Protein AF-A0A8D2P1R4-F1 (afdb_monomer)

Solvent-accessible surface area (backbone atoms only — not comparable to full-atom values): 19904 Å² total; per-residue (Å²): 144,82,89,87,87,85,84,89,87,86,82,83,82,76,75,80,78,83,70,94,83,65,78,85,70,83,72,78,60,98,57,71,23,38,36,39,35,61,75,93,41,68,55,43,45,50,29,54,53,30,12,67,77,50,67,44,54,73,44,75,29,46,44,77,94,74,24,42,84,86,51,46,39,69,31,71,76,41,30,73,68,34,78,81,44,64,69,28,29,37,38,39,80,89,65,53,64,43,60,52,38,66,57,42,18,57,69,40,32,41,60,73,79,49,30,81,43,75,69,45,26,51,51,49,51,50,52,54,48,45,39,62,67,65,44,46,58,59,51,54,51,47,53,55,56,52,55,49,55,52,54,52,51,53,56,53,61,60,68,76,71,72,84,93,79,83,91,85,85,91,83,83,88,77,82,80,77,82,84,80,88,73,68,67,70,55,53,57,65,66,64,49,81,74,70,77,62,89,61,73,87,53,80,85,55,92,45,56,64,69,60,50,52,50,39,48,74,76,45,57,42,82,81,46,27,48,56,51,46,71,74,49,61,40,75,89,71,47,84,50,72,51,73,46,71,69,61,64,82,77,48,82,46,74,66,55,51,54,45,44,71,71,75,58,61,47,97,81,42,82,80,45,53,82,54,36,43,80,42,79,50,52,83,86,37,69,65,40,48,51,51,52,50,28,69,71,64,75,51,74,78,50,70,94,74,75,52,81,90,87,84,87,85,82,93,128

Organism: NCBI:txid1220523

Secondary structure (DSSP, 8-state):
--------------PPPPPTT--------S--EEEE--TT-HHHHHHHHHHHHHT--EEEE-STTT--TTTGGGSHHHHHH-TT--SSEEE-TT--EEESHHHHHHHHS-HHHH-SSHHHHHHHHHHHHHIIIIIHHHHHHHHHHHHHHHHHHHHHHHHTS-----------PPPP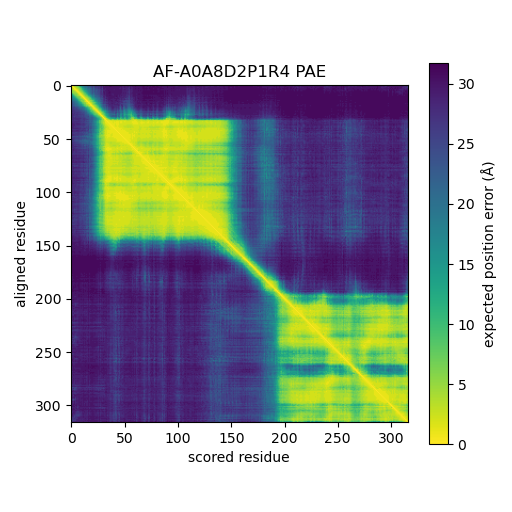PP---SSSHHHHHHTS-----TTTTSPPPS--HHHHHHHHHHS-IIIIIHHHHHHH--TTT--EEEEEES-GGG--SHHHHHHHHHHSS-TT-TTTGGGEEEEEE-TTSHHHHHHHHHHHHT-S--TTTTS---------

Foldseek 3Di:
DDDDDDDDDDDDPPDDDDDPDDPDFPPLDPWEKEWEDAPPPPLQVLQVVQCVVLVHHYDYQHDPPSDDPPPPLPDPVNCVQVVVSDDRWIATPVRDTDDDSVVSSCVSHGCVQCPVDPVRNVVSVVVVVCCVPPVVVVVVVVVVVVVVVVVVVVVVVVVVPDDDDDDDDDDDDDDDDDPPPPPDVVVVVVPPPPDPPPCPPPDDAQDDVVVLVCCLVPHDCPPTSLVVCLVRPDPVSDWDKDKDFPCCVVCPDPVVVVCCVVPVQDPVNPPCVVRMDIDTDDSPDPVVSQVCSCLSNVDDPVVVVVDRRDDDDDDD

pLDDT: mean 73.0, std 22.67, range [21.52, 97.5]

Radius of gyration: 30.06 Å; Cα contacts (8 Å, |Δi|>4): 256; chains: 1; bounding box: 92×69×67 Å

Sequence (316 aa):
MTLWRHFGDPLGFLSPKPSPDTPKTIRFSAQITTLYTYPENWRAFKALIAAQYSGARLRVASAPPQFSFGHTNRSPQFLKKFPLGKVPAFEGDDGFCVFESNAIAYYVSTEELRGSTPEAAAAVLQWVNFADSDVVPPASTWEKDSGKKDKDKDKEKEKDKEPPRKEKPRKEEKRPEPDEDLDECEQVLAAEPKAKDPFAHLPKSPFVLDEFKRKYSNEDTLTVALPHFWEHFDREGWSLWYCQYRYPEELSQTFMSCNLITGGLCPDWQVDYESYSWRRLDPDSAECRTLVTEYFLWEGDFSHVGKPFNQGKIFK

Mean predicted aligned error: 20.2 Å

Structure (mmCIF, N/CA/C/O backbone):
data_AF-A0A8D2P1R4-F1
#
_entry.id   AF-A0A8D2P1R4-F1
#
loop_
_atom_site.group_PDB
_atom_site.id
_atom_site.type_symbol
_atom_site.label_atom_id
_atom_site.label_alt_id
_atom_site.label_comp_id
_atom_site.label_asym_id
_atom_site.label_entity_id
_atom_site.label_seq_id
_atom_site.pdbx_PDB_ins_code
_atom_site.Cartn_x
_atom_site.Cartn_y
_atom_site.Cartn_z
_atom_site.occupancy
_atom_site.B_iso_or_equiv
_atom_site.auth_seq_id
_atom_site.auth_comp_id
_atom_site.auth_asym_id
_atom_site.auth_atom_id
_atom_site.pdbx_PDB_model_num
ATOM 1 N N . MET A 1 1 ? -39.447 45.076 20.060 1.00 37.09 1 MET A N 1
ATOM 2 C CA . MET A 1 1 ? -39.543 44.888 21.523 1.00 37.09 1 MET A CA 1
ATOM 3 C C . MET A 1 1 ? -41.007 45.012 21.938 1.00 37.09 1 MET A C 1
ATOM 5 O O . MET A 1 1 ? -41.426 46.085 22.331 1.00 37.09 1 MET A O 1
ATOM 9 N N . THR A 1 2 ? -41.808 43.953 21.785 1.00 24.83 2 THR A N 1
ATOM 10 C CA . THR A 1 2 ? -43.078 43.738 22.510 1.00 24.83 2 THR A CA 1
ATOM 11 C C . THR A 1 2 ? -43.408 42.247 22.437 1.00 24.83 2 THR A C 1
ATOM 13 O O . THR A 1 2 ? -43.220 41.611 21.404 1.00 24.83 2 THR A O 1
ATOM 16 N N . LEU A 1 3 ? -43.802 41.722 23.589 1.00 21.95 3 LEU A N 1
ATOM 17 C CA . LEU A 1 3 ? -44.070 40.339 23.964 1.00 21.95 3 LEU A CA 1
ATOM 18 C C . LEU A 1 3 ? -45.428 39.862 23.407 1.00 21.95 3 LEU A C 1
ATOM 20 O O . LEU A 1 3 ? -46.371 40.647 23.411 1.00 21.95 3 LEU A O 1
ATOM 24 N N . TRP A 1 4 ? -45.565 38.580 23.052 1.00 21.52 4 TRP A N 1
ATOM 25 C CA . TRP A 1 4 ? -46.862 37.881 23.007 1.00 21.52 4 TRP A CA 1
ATOM 26 C C . TRP A 1 4 ? -46.744 36.530 23.745 1.00 21.52 4 TRP A C 1
ATOM 28 O O . TRP A 1 4 ? -45.928 35.683 23.396 1.00 21.52 4 TRP A O 1
ATOM 38 N N . ARG A 1 5 ? -47.549 36.376 24.804 1.00 24.41 5 ARG A N 1
ATOM 39 C CA . ARG A 1 5 ? -47.995 35.133 25.485 1.00 24.41 5 ARG A CA 1
ATOM 40 C C . ARG A 1 5 ? -49.462 34.934 25.044 1.00 24.41 5 ARG A C 1
ATOM 42 O O . ARG A 1 5 ? -50.088 35.936 24.726 1.00 24.41 5 ARG A O 1
ATOM 49 N N . HIS A 1 6 ? -50.153 33.797 25.014 1.00 29.41 6 HIS A N 1
ATOM 50 C CA . HIS A 1 6 ? -50.071 32.412 25.505 1.00 29.41 6 HIS A CA 1
ATOM 51 C C . HIS A 1 6 ? -51.184 31.650 24.744 1.00 29.41 6 HIS A C 1
ATOM 53 O O . HIS A 1 6 ? -52.172 32.294 24.421 1.00 29.41 6 HIS A O 1
ATOM 59 N N . PHE A 1 7 ? -51.106 30.323 24.584 1.00 30.03 7 PHE A N 1
ATOM 60 C CA . PHE A 1 7 ? -52.224 29.377 24.812 1.00 30.03 7 PHE A CA 1
ATOM 61 C C . PHE A 1 7 ? -51.631 27.953 24.962 1.00 30.03 7 PHE A C 1
ATOM 63 O O . PHE A 1 7 ? -50.893 27.513 24.085 1.00 30.03 7 PHE A O 1
ATOM 70 N N . GLY A 1 8 ? -51.866 27.295 26.112 1.00 28.98 8 GLY A N 1
ATOM 71 C CA . GLY A 1 8 ? -51.578 25.862 26.367 1.00 28.98 8 GLY A CA 1
ATOM 72 C C . GLY A 1 8 ? -52.577 24.961 25.626 1.00 28.98 8 GLY A C 1
ATOM 73 O O . GLY A 1 8 ? -53.507 25.481 25.016 1.00 28.98 8 GLY A O 1
ATOM 74 N N . ASP A 1 9 ? -52.514 23.630 25.585 1.00 32.66 9 ASP A N 1
ATOM 75 C CA . ASP A 1 9 ? -51.834 22.532 26.310 1.00 32.66 9 ASP A CA 1
ATOM 76 C C . ASP A 1 9 ? -52.035 21.262 25.406 1.00 32.66 9 ASP A C 1
ATOM 78 O O . ASP A 1 9 ? -52.534 21.408 24.288 1.00 32.66 9 ASP A O 1
ATOM 82 N N . PRO A 1 10 ? -51.898 19.989 25.836 1.00 42.53 10 PRO A N 1
ATOM 83 C CA . PRO A 1 10 ? -50.782 19.275 26.458 1.00 42.53 10 PRO A CA 1
ATOM 84 C C . PRO A 1 10 ? -50.493 17.947 25.706 1.00 42.53 10 PRO A C 1
ATOM 86 O O . PRO A 1 10 ? -51.387 17.126 25.515 1.00 42.53 10 PRO A O 1
ATOM 89 N N . LEU A 1 11 ? -49.245 17.633 25.360 1.00 32.22 11 LEU A N 1
ATOM 90 C CA . LEU A 1 11 ? -48.869 16.241 25.067 1.00 32.22 11 LEU A CA 1
ATOM 91 C C . LEU A 1 11 ? -47.559 15.924 25.773 1.00 32.22 11 LEU A C 1
ATOM 93 O O . LEU A 1 11 ? -46.468 16.274 25.327 1.00 32.22 11 LEU A O 1
ATOM 97 N N . GLY A 1 12 ? -47.714 15.284 26.932 1.00 31.45 12 GLY A N 1
ATOM 98 C CA . GLY A 1 12 ? -46.627 14.707 27.697 1.00 31.45 12 GLY A CA 1
ATOM 99 C C . GLY A 1 12 ? -45.878 13.690 26.846 1.00 31.45 12 GLY A C 1
ATOM 100 O O . GLY A 1 12 ? -46.417 12.653 26.464 1.00 31.45 12 GLY A O 1
ATOM 101 N N . PHE A 1 13 ? -44.614 13.997 26.578 1.00 31.98 13 PHE A N 1
ATOM 102 C CA . PHE A 1 13 ? -43.646 13.049 26.058 1.00 31.98 13 PHE A CA 1
ATOM 103 C C . PHE A 1 13 ? -43.353 12.031 27.171 1.00 31.98 13 PHE A C 1
ATOM 105 O O . PHE A 1 13 ? -42.535 12.260 28.063 1.00 31.98 13 PHE A O 1
ATOM 112 N N . LEU A 1 14 ? -44.089 10.920 27.166 1.00 33.81 14 LEU A N 1
ATOM 113 C CA . LEU A 1 14 ? -43.751 9.735 27.946 1.00 33.81 14 LEU A CA 1
ATOM 114 C C . LEU A 1 14 ? -42.465 9.151 27.360 1.00 33.81 14 LEU A C 1
ATOM 116 O O . LEU A 1 14 ? -42.483 8.459 26.347 1.00 33.81 14 LEU A O 1
ATOM 120 N N . SER A 1 15 ? -41.343 9.456 28.004 1.00 38.94 15 SER A N 1
ATOM 121 C CA . SER A 1 15 ? -40.091 8.741 27.779 1.00 38.94 15 SER A CA 1
ATOM 122 C C . SER A 1 15 ? -40.310 7.264 28.150 1.00 38.94 15 SER A C 1
ATOM 124 O O . SER A 1 15 ? -40.780 6.995 29.264 1.00 38.94 15 SER A O 1
ATOM 126 N N . PRO A 1 16 ? -40.048 6.293 27.257 1.00 37.88 16 PRO A N 1
ATOM 127 C CA . PRO A 1 16 ? -40.266 4.889 27.572 1.00 37.88 16 PRO A CA 1
ATOM 128 C C . PRO A 1 16 ? -39.296 4.450 28.675 1.00 37.88 16 PRO A C 1
ATOM 130 O O . PRO A 1 16 ? -38.083 4.636 28.579 1.00 37.88 16 PRO A O 1
ATOM 133 N N . LYS A 1 17 ? -39.839 3.866 29.750 1.00 37.50 17 LYS A N 1
ATOM 134 C CA . LYS A 1 17 ? -39.038 3.193 30.780 1.00 37.50 17 LYS A CA 1
ATOM 135 C C . LYS A 1 17 ? -38.291 2.016 30.130 1.00 37.50 17 LYS A C 1
ATOM 137 O O . LYS A 1 17 ? -38.932 1.249 29.411 1.00 37.50 17 LYS A O 1
ATOM 142 N N . PRO A 1 18 ? -36.982 1.844 30.377 1.00 36.47 18 PRO A N 1
ATOM 143 C CA . PRO A 1 18 ? -36.228 0.748 29.784 1.00 36.47 18 PRO A CA 1
ATOM 144 C C . PRO A 1 18 ? -36.696 -0.607 30.337 1.00 36.47 18 PRO A C 1
ATOM 146 O O . PRO A 1 18 ? -36.855 -0.781 31.546 1.00 36.47 18 PRO A O 1
ATOM 149 N N . SER A 1 19 ? -36.926 -1.544 29.415 1.00 35.41 19 SER A N 1
ATOM 150 C CA . SER A 1 19 ? -37.173 -2.971 29.656 1.00 35.41 19 SER A CA 1
ATOM 151 C C . SER A 1 19 ? -35.934 -3.653 30.272 1.00 35.41 19 SER A C 1
ATOM 153 O O . SER A 1 19 ? -34.817 -3.241 29.943 1.00 35.41 19 SER A O 1
ATOM 155 N N . PRO A 1 20 ? -36.077 -4.694 31.122 1.00 42.09 20 PRO A N 1
ATOM 156 C CA . PRO A 1 20 ? -34.947 -5.332 31.806 1.00 42.09 20 PRO A CA 1
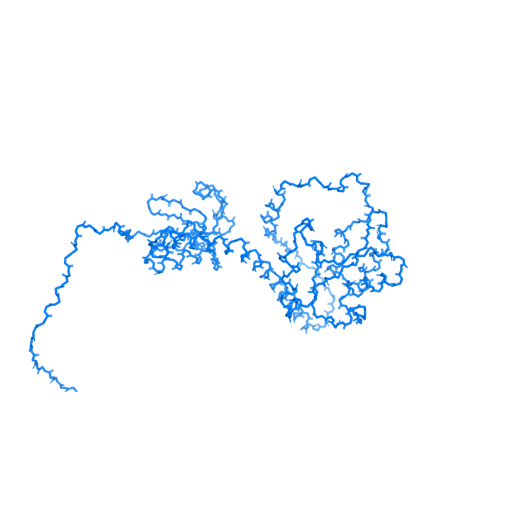ATOM 157 C C . PRO A 1 20 ? -33.975 -6.112 30.902 1.00 42.09 20 PRO A C 1
ATOM 159 O O . PRO A 1 20 ? -32.894 -6.452 31.369 1.00 42.09 20 PRO A O 1
ATOM 162 N N . ASP A 1 21 ? -34.303 -6.351 29.627 1.00 43.03 21 ASP A N 1
ATOM 163 C CA . ASP A 1 21 ? -33.547 -7.262 28.748 1.00 43.03 21 ASP A CA 1
ATOM 164 C C . ASP A 1 21 ? -32.884 -6.559 27.551 1.00 43.03 21 ASP A C 1
ATOM 166 O O . ASP A 1 21 ? -32.946 -7.018 26.411 1.00 43.03 21 ASP A O 1
ATOM 170 N N . THR A 1 22 ? -32.229 -5.420 27.793 1.00 39.16 22 THR A N 1
ATOM 171 C CA . THR A 1 22 ? -31.355 -4.811 26.772 1.00 39.16 22 THR A CA 1
ATOM 172 C C . THR A 1 22 ? -29.981 -5.496 26.815 1.00 39.16 22 THR A C 1
ATOM 174 O O . THR A 1 22 ? -29.396 -5.562 27.904 1.00 39.16 22 THR A O 1
ATOM 177 N N . PRO A 1 23 ? -29.423 -5.997 25.692 1.00 38.75 23 PRO A N 1
ATOM 178 C CA . PRO A 1 23 ? -28.063 -6.529 25.678 1.00 38.75 23 PRO A CA 1
ATOM 179 C C . PRO A 1 23 ? -27.093 -5.459 26.184 1.00 38.75 23 PRO A C 1
ATOM 181 O O . PRO A 1 23 ? -27.279 -4.270 25.927 1.00 38.75 23 PRO A O 1
ATOM 184 N N . LYS A 1 24 ? -26.098 -5.888 26.969 1.00 40.16 24 LYS A N 1
ATOM 185 C CA . LYS A 1 24 ? -25.138 -5.031 27.677 1.00 40.16 24 LYS A CA 1
ATOM 186 C C . LYS A 1 24 ? -24.449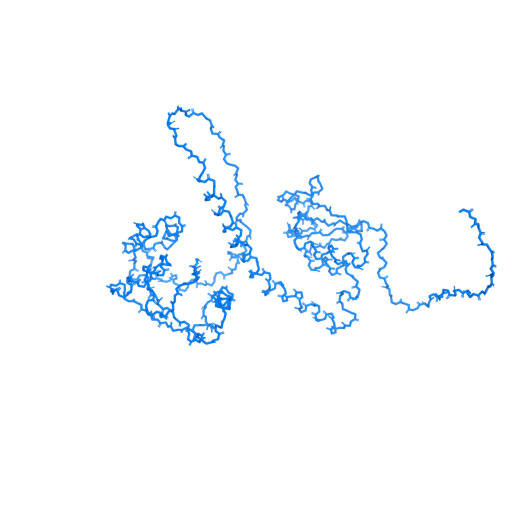 -4.072 26.701 1.00 40.16 24 LYS A C 1
ATOM 188 O O . LYS A 1 24 ? -23.391 -4.385 26.167 1.00 40.16 24 LYS A O 1
ATOM 193 N N . THR A 1 25 ? -25.021 -2.886 26.512 1.00 40.34 25 THR A N 1
ATOM 194 C CA . THR A 1 25 ? -24.332 -1.760 25.894 1.00 40.34 25 THR A CA 1
ATOM 195 C C . THR A 1 25 ? -23.068 -1.550 26.711 1.00 40.34 25 THR A C 1
ATOM 197 O O . THR A 1 25 ? -23.156 -1.339 27.926 1.00 40.34 25 THR A O 1
ATOM 200 N N . ILE A 1 26 ? -21.899 -1.660 26.078 1.00 45.44 26 ILE A N 1
ATOM 201 C CA . ILE A 1 26 ? -20.637 -1.263 26.697 1.00 45.44 26 ILE A CA 1
ATOM 202 C C . ILE A 1 26 ? -20.809 0.213 27.045 1.00 45.44 26 ILE A C 1
ATOM 204 O O . ILE A 1 26 ? -20.729 1.092 26.190 1.00 45.44 26 ILE A O 1
ATOM 208 N N . ARG A 1 27 ? -21.146 0.490 28.306 1.00 45.12 27 ARG A N 1
ATOM 209 C CA . ARG A 1 27 ? -21.092 1.838 28.842 1.00 45.12 27 ARG A CA 1
ATOM 210 C C . ARG A 1 27 ? -19.613 2.162 28.881 1.00 45.12 27 ARG A C 1
ATOM 212 O O . ARG A 1 27 ? -18.920 1.695 29.779 1.00 45.12 27 ARG A O 1
ATOM 219 N N . PHE A 1 28 ? -19.138 2.951 27.925 1.00 51.94 28 PHE A N 1
ATOM 220 C CA . PHE A 1 28 ? -17.924 3.720 28.134 1.00 51.94 28 PHE A CA 1
ATOM 221 C C . PHE A 1 28 ? -18.235 4.678 29.291 1.00 51.94 28 PHE A C 1
ATOM 223 O O . PHE A 1 28 ? -18.738 5.785 29.101 1.00 51.94 28 PHE A O 1
ATOM 230 N N . SER A 1 29 ? -18.039 4.207 30.529 1.00 45.44 29 SER A N 1
ATOM 231 C CA . SER A 1 29 ? -17.901 5.086 31.684 1.00 45.44 29 SER A CA 1
ATOM 232 C C . SER A 1 29 ? -16.829 6.118 31.360 1.00 45.44 29 SER A C 1
ATOM 234 O O . SER A 1 29 ? -15.997 5.884 30.491 1.00 45.44 29 SER A O 1
ATOM 236 N N . ALA A 1 30 ? -16.875 7.269 32.026 1.00 47.66 30 ALA A N 1
ATOM 237 C CA . ALA A 1 30 ? -16.010 8.432 31.825 1.00 47.66 30 ALA A CA 1
ATOM 238 C C . ALA A 1 30 ? -14.509 8.177 32.122 1.00 47.66 30 ALA A C 1
ATOM 240 O O . ALA A 1 30 ? -13.878 8.919 32.869 1.00 47.66 30 ALA A O 1
ATOM 241 N N . GLN A 1 31 ? -13.947 7.120 31.553 1.00 55.38 31 GLN A N 1
ATOM 242 C CA . GLN A 1 31 ? -12.605 6.619 31.733 1.00 55.38 31 GLN A CA 1
ATOM 243 C C . GLN A 1 31 ? -11.754 7.135 30.580 1.00 55.38 31 GLN A C 1
ATOM 245 O O . GLN A 1 31 ? -12.017 6.888 29.402 1.00 55.38 31 GLN A O 1
ATOM 250 N N . ILE A 1 32 ? -10.777 7.963 30.937 1.00 63.34 32 ILE A N 1
ATOM 251 C CA . ILE A 1 32 ? -9.829 8.563 30.006 1.00 63.34 32 ILE A CA 1
ATOM 252 C C . ILE A 1 32 ? -8.785 7.493 29.706 1.00 63.34 32 ILE A C 1
ATOM 254 O O . ILE A 1 32 ? -7.953 7.179 30.553 1.00 63.34 32 ILE A O 1
ATOM 258 N N . THR A 1 33 ? -8.827 6.946 28.500 1.00 85.69 33 THR A N 1
ATOM 259 C CA . THR A 1 33 ? -7.891 5.907 28.049 1.00 85.69 33 THR A CA 1
ATOM 260 C C . THR A 1 33 ? -6.768 6.542 27.236 1.00 85.69 33 THR A C 1
ATOM 262 O O . THR A 1 33 ? -6.972 7.595 26.633 1.00 85.69 33 THR A O 1
ATOM 265 N N . THR A 1 34 ? -5.560 5.976 27.251 1.00 94.19 34 THR A N 1
ATOM 266 C CA . THR A 1 34 ? -4.397 6.586 26.582 1.00 94.19 34 THR A CA 1
ATOM 267 C C . THR A 1 34 ? -4.041 5.836 25.311 1.00 94.19 34 THR A C 1
ATOM 269 O O . THR A 1 34 ? -3.867 4.622 25.332 1.00 94.19 34 THR A O 1
ATOM 272 N N . LEU A 1 35 ? -3.890 6.577 24.214 1.00 95.94 35 LEU A N 1
ATOM 273 C CA . LEU A 1 35 ? -3.374 6.079 22.947 1.00 95.94 35 LEU A CA 1
ATOM 274 C C . LEU A 1 35 ? -1.990 6.685 22.702 1.00 95.94 35 LEU A C 1
ATOM 276 O O . LEU A 1 35 ? -1.871 7.883 22.450 1.00 95.94 35 LEU A O 1
ATOM 280 N N . TYR A 1 36 ? -0.951 5.862 22.772 1.00 95.81 36 TYR A N 1
ATOM 281 C CA . TYR A 1 36 ? 0.424 6.245 22.464 1.00 95.81 36 TYR A CA 1
ATOM 282 C C . TYR A 1 36 ? 0.673 6.112 20.963 1.00 95.81 36 TYR A C 1
ATOM 284 O O . TYR A 1 36 ? 0.436 5.048 20.389 1.00 95.81 36 TYR A O 1
ATOM 292 N N . THR A 1 37 ? 1.140 7.179 20.316 1.00 95.06 37 THR A N 1
ATOM 293 C CA . THR A 1 37 ? 1.448 7.202 18.875 1.00 95.06 37 THR A CA 1
ATOM 294 C C . THR A 1 37 ? 2.342 8.386 18.524 1.00 95.06 37 THR A C 1
ATOM 296 O O . THR A 1 37 ? 2.444 9.312 19.306 1.00 95.06 37 THR A O 1
ATOM 299 N N . TYR A 1 38 ? 2.956 8.414 17.344 1.00 89.19 38 TYR A N 1
ATOM 300 C CA . TYR A 1 38 ? 3.496 9.653 16.771 1.00 89.19 38 TYR A CA 1
ATOM 301 C C . TYR A 1 38 ? 2.399 10.432 15.999 1.00 89.19 38 TYR A C 1
ATOM 303 O O . TYR A 1 38 ? 1.364 9.831 15.669 1.00 89.19 38 TYR A O 1
ATOM 311 N N . PRO A 1 39 ? 2.573 11.749 15.751 1.00 85.88 39 PRO A N 1
ATOM 312 C CA . PRO A 1 39 ? 1.631 12.566 14.972 1.00 85.88 39 PRO A CA 1
ATOM 313 C C . PRO A 1 39 ? 1.442 12.042 13.542 1.00 85.88 39 PRO A C 1
ATOM 315 O O . PRO A 1 39 ? 2.356 11.445 12.990 1.00 85.88 39 PRO A O 1
ATOM 318 N N . GLU A 1 40 ? 0.276 12.267 12.931 1.00 88.19 40 GLU A N 1
ATOM 319 C CA . GLU A 1 40 ? -0.022 11.833 11.550 1.00 88.19 40 GLU A CA 1
ATOM 320 C C . GLU A 1 40 ? 0.133 10.322 11.279 1.00 88.19 40 GLU A C 1
ATOM 322 O O . GLU A 1 40 ? 0.293 9.872 10.145 1.00 88.19 40 GLU A O 1
ATOM 327 N N . ASN A 1 41 ? 0.047 9.490 12.319 1.00 89.19 41 ASN A N 1
ATOM 328 C CA . ASN A 1 41 ? 0.059 8.043 12.150 1.00 89.19 41 ASN A CA 1
ATOM 329 C C . ASN A 1 41 ? -1.305 7.534 11.659 1.00 89.19 41 ASN A C 1
ATOM 331 O O . ASN A 1 41 ? -2.243 7.373 12.448 1.00 89.19 41 ASN A O 1
ATOM 335 N N . TRP A 1 42 ? -1.391 7.171 10.378 1.00 89.88 42 TRP A N 1
ATOM 336 C CA . TRP A 1 42 ? -2.606 6.605 9.779 1.00 89.88 42 TRP A CA 1
ATOM 337 C C . TRP A 1 42 ? -3.126 5.361 10.514 1.00 89.88 42 TRP A C 1
ATOM 339 O O . TRP A 1 42 ? -4.335 5.129 10.586 1.00 89.88 42 TRP A O 1
ATOM 349 N N . ARG A 1 43 ? -2.239 4.576 11.140 1.00 91.44 43 ARG A N 1
ATOM 350 C CA . ARG A 1 43 ? -2.645 3.410 11.934 1.00 91.44 43 ARG A CA 1
ATOM 351 C C . ARG A 1 43 ? -3.392 3.821 13.199 1.00 91.44 43 ARG A C 1
ATOM 353 O O . ARG A 1 43 ? -4.322 3.127 13.603 1.00 91.44 43 ARG A O 1
ATOM 360 N N . ALA A 1 44 ? -3.012 4.943 13.812 1.00 93.69 44 ALA A N 1
ATOM 361 C CA . ALA A 1 44 ? -3.700 5.504 14.971 1.00 93.69 44 ALA A CA 1
ATOM 362 C C . ALA A 1 44 ? -5.042 6.138 14.585 1.00 93.69 44 ALA A C 1
ATOM 364 O O . ALA A 1 44 ? -6.001 6.045 15.353 1.00 93.69 44 ALA A O 1
ATOM 365 N N . PHE A 1 45 ? -5.146 6.711 13.379 1.00 94.69 45 PHE A N 1
ATOM 366 C CA . PHE A 1 45 ? -6.399 7.279 12.878 1.00 94.69 45 PHE A CA 1
ATOM 367 C C . PHE A 1 45 ? -7.545 6.267 12.865 1.00 94.69 45 PHE A C 1
ATOM 369 O O . PHE A 1 45 ? -8.661 6.645 13.202 1.00 94.69 45 PHE A O 1
ATOM 376 N N . LYS A 1 46 ? -7.282 4.977 12.608 1.00 94.81 46 LYS A N 1
ATOM 377 C CA . LYS A 1 46 ? -8.302 3.914 12.700 1.00 94.81 46 LYS A CA 1
ATOM 378 C C . LYS A 1 46 ? -9.024 3.921 14.053 1.00 94.81 46 LYS A C 1
ATOM 380 O O . LYS A 1 46 ? -10.251 3.975 14.108 1.00 94.81 46 LYS A O 1
ATOM 385 N N . ALA A 1 47 ? -8.260 3.928 15.146 1.00 94.75 47 ALA A N 1
ATOM 386 C CA . ALA A 1 47 ? -8.807 3.957 16.500 1.00 94.75 47 ALA A CA 1
ATOM 387 C C . ALA A 1 47 ? -9.455 5.305 16.840 1.00 94.75 47 ALA A C 1
ATOM 389 O O . ALA A 1 47 ? -10.508 5.336 17.470 1.00 94.75 47 ALA A O 1
ATOM 390 N N . LEU A 1 48 ? -8.857 6.418 16.405 1.00 93.81 48 LEU A N 1
ATOM 391 C CA . LEU A 1 48 ? -9.401 7.754 16.660 1.00 93.81 48 LEU A CA 1
ATOM 392 C C . LEU A 1 48 ? -10.744 7.971 15.961 1.00 93.81 48 LEU A C 1
ATOM 394 O O . LEU A 1 48 ? -11.667 8.491 16.581 1.00 93.81 48 LEU A O 1
ATOM 398 N N . ILE A 1 49 ? -10.874 7.528 14.710 1.00 93.62 49 ILE A N 1
ATOM 399 C CA . ILE A 1 49 ? -12.122 7.588 13.945 1.00 93.62 49 ILE A CA 1
ATOM 400 C C . ILE A 1 49 ? -13.172 6.689 14.601 1.00 93.62 49 ILE A C 1
ATOM 402 O O . ILE A 1 49 ? -14.267 7.161 14.893 1.00 93.62 49 ILE A O 1
ATOM 406 N N . ALA A 1 50 ? -12.835 5.432 14.908 1.00 93.25 50 ALA A N 1
ATOM 407 C CA . ALA A 1 50 ? -13.746 4.518 15.601 1.00 93.25 50 ALA A CA 1
ATOM 408 C C . ALA A 1 50 ? -14.252 5.097 16.935 1.00 93.25 50 ALA A C 1
ATOM 410 O O . ALA A 1 50 ? -15.442 5.011 17.241 1.00 93.25 50 ALA A O 1
ATOM 411 N N . ALA A 1 51 ? -13.371 5.758 17.691 1.00 92.25 51 ALA A N 1
ATOM 412 C CA . ALA A 1 51 ? -13.717 6.410 18.947 1.00 92.25 51 ALA A CA 1
ATOM 413 C C . ALA A 1 51 ? -14.678 7.602 18.775 1.00 92.25 51 ALA A C 1
ATOM 415 O O . ALA A 1 51 ? -15.529 7.817 19.637 1.00 92.25 51 ALA A O 1
ATOM 416 N N . GLN A 1 52 ? -14.602 8.352 17.664 1.00 93.00 52 GLN A N 1
ATOM 417 C CA . GLN A 1 52 ? -15.575 9.419 17.377 1.00 93.00 52 GLN A CA 1
ATOM 418 C C . GLN A 1 52 ? -16.995 8.865 17.214 1.00 93.00 52 GLN A C 1
ATOM 420 O O . GLN A 1 52 ? -17.940 9.458 17.725 1.00 93.00 52 GLN A O 1
ATOM 425 N N . TYR A 1 53 ? -17.145 7.719 16.544 1.00 90.62 53 TYR A N 1
ATOM 426 C CA . TYR A 1 53 ? -18.449 7.079 16.348 1.00 90.62 53 TYR A CA 1
ATOM 427 C C . TYR A 1 53 ? -18.971 6.398 17.616 1.00 90.62 53 TYR A C 1
ATOM 429 O O . TYR A 1 53 ? -20.169 6.432 17.880 1.00 90.62 53 TYR A O 1
ATOM 437 N N . SER A 1 54 ? -18.092 5.790 18.417 1.00 90.00 54 SER A N 1
ATOM 438 C CA . SER A 1 54 ? -18.498 5.108 19.650 1.00 90.00 54 SER A CA 1
ATOM 439 C C . SER A 1 54 ? -18.687 6.028 20.852 1.00 90.00 54 SER A C 1
ATOM 441 O O . SER A 1 54 ? -19.273 5.618 21.855 1.00 90.00 54 SER A O 1
ATOM 443 N N . GLY A 1 55 ? -18.177 7.258 20.776 1.00 87.25 55 GLY A N 1
ATOM 444 C CA . GLY A 1 55 ? -18.108 8.182 21.904 1.00 87.25 55 GLY A CA 1
ATOM 445 C C . GLY A 1 55 ? -17.006 7.841 22.914 1.00 87.25 55 GLY A C 1
ATOM 446 O O . GLY A 1 55 ? -16.952 8.461 23.982 1.00 87.25 55 GLY A O 1
ATOM 447 N N . ALA A 1 56 ? -16.123 6.881 22.611 1.00 86.56 56 ALA A N 1
ATOM 448 C CA . ALA A 1 56 ? -14.981 6.559 23.456 1.00 86.56 56 ALA A CA 1
ATOM 449 C C . ALA A 1 56 ? -14.017 7.757 23.548 1.00 86.56 56 ALA A C 1
ATOM 451 O O . ALA A 1 56 ? -13.651 8.381 22.552 1.00 86.56 56 ALA A O 1
ATOM 452 N N . ARG A 1 57 ? -13.574 8.095 24.764 1.00 86.00 57 ARG A N 1
ATOM 453 C CA . ARG A 1 57 ? -12.635 9.204 24.991 1.00 86.00 57 ARG A CA 1
ATOM 454 C C . ARG A 1 57 ? -11.196 8.696 25.027 1.00 86.00 57 ARG A C 1
ATOM 456 O O . ARG A 1 57 ? -10.754 8.146 26.036 1.00 86.00 57 ARG A O 1
ATOM 463 N N . LEU A 1 58 ? -10.468 8.937 23.938 1.00 90.25 58 LEU A N 1
ATOM 464 C CA . LEU A 1 58 ? -9.039 8.646 23.815 1.00 90.25 58 LEU A CA 1
ATOM 465 C C . LEU A 1 58 ? -8.203 9.905 24.091 1.00 90.25 58 LEU A C 1
ATOM 467 O O . LEU A 1 58 ? -8.353 10.926 23.422 1.00 90.25 58 LEU A O 1
ATOM 471 N N . ARG A 1 59 ? -7.280 9.823 25.050 1.00 92.81 59 ARG A N 1
ATOM 472 C CA . ARG A 1 59 ? -6.195 10.789 25.248 1.00 92.81 59 ARG A CA 1
ATOM 473 C C . ARG A 1 59 ? -5.012 10.378 24.383 1.00 92.81 59 ARG A C 1
ATOM 475 O O . ARG A 1 59 ? -4.377 9.359 24.646 1.00 92.81 59 ARG A O 1
ATOM 482 N N . VAL A 1 60 ? -4.696 11.187 23.381 1.00 94.56 60 VAL A N 1
ATOM 483 C CA . VAL A 1 60 ? -3.575 10.927 22.473 1.00 94.56 60 VAL A CA 1
ATOM 484 C C . VAL A 1 60 ? -2.276 11.430 23.096 1.00 94.56 60 VAL A C 1
ATOM 486 O O . VAL A 1 60 ? -2.118 12.626 23.323 1.00 94.56 60 VAL A O 1
ATOM 489 N N . ALA A 1 61 ? -1.357 10.513 23.385 1.00 93.56 61 ALA A N 1
ATOM 490 C CA . ALA A 1 61 ? 0.000 10.810 23.820 1.00 93.56 61 ALA A CA 1
ATOM 491 C C . ALA A 1 61 ? 0.931 10.726 22.604 1.00 93.56 61 ALA A C 1
ATOM 493 O O . ALA A 1 61 ? 1.358 9.633 22.229 1.00 93.56 61 ALA A O 1
ATOM 494 N N . SER A 1 62 ? 1.212 11.877 21.982 1.00 91.62 62 SER A N 1
ATOM 495 C CA . SER A 1 62 ? 2.011 11.953 20.749 1.00 91.62 62 SER A CA 1
ATOM 496 C C . SER A 1 62 ? 3.142 12.969 20.735 1.00 91.62 62 SER A C 1
ATOM 498 O O . SER A 1 62 ? 3.767 13.177 19.697 1.00 91.62 62 SER A O 1
ATOM 500 N N . ALA A 1 63 ? 3.412 13.597 21.876 1.00 85.81 63 ALA A N 1
ATOM 501 C CA . ALA A 1 63 ? 4.501 14.547 22.025 1.00 85.81 63 ALA A CA 1
ATOM 502 C C . ALA A 1 63 ? 5.175 14.403 23.401 1.00 85.81 63 ALA A C 1
ATOM 504 O O . ALA A 1 63 ? 4.549 13.924 24.361 1.00 85.81 63 ALA A O 1
ATOM 505 N N . PRO A 1 64 ? 6.441 14.835 23.534 1.00 84.81 64 PRO A N 1
ATOM 506 C CA . PRO A 1 64 ? 7.118 14.889 24.823 1.00 84.81 64 PRO A CA 1
ATOM 507 C C . PRO A 1 64 ? 6.351 15.763 25.837 1.00 84.81 64 PRO A C 1
ATOM 509 O O . PRO A 1 64 ? 5.742 16.759 25.449 1.00 84.81 64 PRO A O 1
ATOM 512 N N . PRO A 1 65 ? 6.369 15.430 27.143 1.00 87.69 65 PRO A N 1
ATOM 513 C CA . PRO A 1 65 ? 7.082 14.311 27.769 1.00 87.69 65 PRO A CA 1
ATOM 514 C C . PRO A 1 65 ? 6.308 12.982 27.735 1.00 87.69 65 PRO A C 1
ATOM 516 O O . PRO A 1 65 ? 6.800 11.975 28.234 1.00 87.69 65 PRO A O 1
ATOM 519 N N . GLN A 1 66 ? 5.087 12.974 27.198 1.00 88.12 66 GLN A N 1
ATOM 520 C CA . GLN A 1 66 ? 4.174 11.830 27.280 1.00 88.12 66 GLN A CA 1
ATOM 521 C C . GLN A 1 66 ? 4.572 10.706 26.322 1.00 88.12 66 GLN A C 1
ATOM 523 O O . GLN A 1 66 ? 4.427 9.531 26.658 1.00 88.12 66 GLN A O 1
ATOM 528 N N . PHE A 1 67 ? 5.074 11.065 25.139 1.00 90.75 67 PHE A N 1
ATOM 529 C CA . PHE A 1 67 ? 5.573 10.117 24.154 1.00 90.75 67 PHE A CA 1
ATOM 530 C C . PHE A 1 67 ? 6.622 10.770 23.249 1.00 90.75 67 PHE A C 1
ATOM 532 O O . PHE A 1 67 ? 6.379 11.825 22.669 1.00 90.75 67 PHE A O 1
ATOM 539 N N . SER A 1 68 ? 7.779 10.128 23.119 1.00 88.44 68 SER A N 1
ATOM 540 C CA . SER A 1 68 ? 8.809 10.458 22.135 1.00 88.44 68 SER A CA 1
ATOM 541 C C . SER A 1 68 ? 9.103 9.211 21.308 1.00 88.44 68 SER A C 1
ATOM 543 O O . SER A 1 68 ? 9.503 8.181 21.862 1.00 88.44 68 SER A O 1
ATOM 545 N N . PHE A 1 69 ? 8.855 9.280 20.001 1.00 84.31 69 PHE A N 1
ATOM 546 C CA . PHE A 1 69 ? 9.082 8.159 19.091 1.00 84.31 69 PHE A CA 1
ATOM 547 C C . PHE A 1 69 ? 10.578 7.813 19.023 1.00 84.31 69 PHE A C 1
ATOM 549 O O . PHE A 1 69 ? 11.424 8.694 19.129 1.00 84.31 69 PHE A O 1
ATOM 556 N N . GLY A 1 70 ? 10.905 6.524 18.949 1.00 83.00 70 GLY A N 1
ATOM 557 C CA . GLY A 1 70 ? 12.278 6.010 19.028 1.00 83.00 70 GLY A CA 1
ATOM 558 C C . GLY A 1 70 ? 12.835 5.898 20.454 1.00 83.00 70 GLY A C 1
ATOM 559 O O . GLY A 1 70 ? 13.731 5.095 20.697 1.00 83.00 70 GLY A O 1
ATOM 560 N N . HIS A 1 71 ? 12.272 6.621 21.429 1.00 87.31 71 HIS A N 1
ATOM 561 C CA . HIS A 1 71 ? 12.733 6.597 22.823 1.00 87.31 71 HIS A CA 1
ATOM 562 C C . HIS A 1 71 ? 11.733 5.921 23.764 1.00 87.31 71 HIS A C 1
ATOM 564 O O . HIS A 1 71 ? 12.042 4.911 24.396 1.00 87.31 71 HIS A O 1
ATOM 570 N N . THR A 1 72 ? 10.514 6.458 23.867 1.00 85.75 72 THR A N 1
ATOM 571 C CA . THR A 1 72 ? 9.493 5.954 24.794 1.00 85.75 72 THR A CA 1
ATOM 572 C C . THR A 1 72 ? 9.104 4.523 24.444 1.00 85.75 72 THR A C 1
ATOM 574 O O . THR A 1 72 ? 9.067 3.675 25.333 1.00 85.75 72 THR A O 1
ATOM 577 N N . ASN A 1 73 ? 8.889 4.229 23.160 1.00 88.31 73 ASN A N 1
ATOM 578 C CA . ASN A 1 73 ? 8.467 2.909 22.687 1.00 88.31 73 ASN A CA 1
ATOM 579 C C . ASN A 1 73 ? 9.559 1.826 22.774 1.00 88.31 73 ASN A C 1
ATOM 581 O O . ASN A 1 73 ? 9.234 0.643 22.744 1.00 88.31 73 ASN A O 1
ATOM 585 N N . ARG A 1 74 ? 10.828 2.218 22.942 1.00 90.69 74 ARG A N 1
ATOM 586 C CA . ARG A 1 74 ? 11.959 1.304 23.178 1.00 90.69 74 ARG A CA 1
ATOM 587 C C . ARG A 1 74 ? 12.307 1.143 24.665 1.00 90.69 74 ARG A C 1
ATOM 589 O O . ARG A 1 74 ? 13.151 0.324 25.019 1.00 90.69 74 ARG A O 1
ATOM 596 N N . SER A 1 75 ? 11.671 1.908 25.556 1.00 92.50 75 SER A N 1
ATOM 597 C CA . SER A 1 75 ? 11.949 1.837 26.994 1.00 92.50 75 SER A CA 1
ATOM 598 C C . SER A 1 75 ? 11.487 0.501 27.606 1.00 92.50 75 SER A C 1
ATOM 600 O O . SER A 1 75 ? 10.429 -0.014 27.228 1.00 92.50 75 SER A O 1
ATOM 602 N N . PRO A 1 76 ? 12.201 -0.053 28.608 1.00 94.62 76 PRO A N 1
ATOM 603 C CA . PRO A 1 76 ? 11.798 -1.302 29.260 1.00 94.62 76 PRO A CA 1
ATOM 604 C C . PRO A 1 76 ? 10.395 -1.245 29.879 1.00 94.62 76 PRO A C 1
ATOM 606 O O . PRO A 1 76 ? 9.672 -2.241 29.883 1.00 94.62 76 PRO A O 1
ATOM 609 N N . GLN A 1 77 ? 9.985 -0.078 30.393 1.00 93.62 77 GLN A N 1
ATOM 610 C CA . GLN A 1 77 ? 8.652 0.113 30.965 1.00 93.62 77 GLN A CA 1
ATOM 611 C C . GLN A 1 77 ? 7.557 -0.005 29.901 1.00 93.62 77 GLN A C 1
ATOM 613 O O . GLN A 1 77 ? 6.510 -0.592 30.171 1.00 93.62 77 GLN A O 1
ATOM 618 N N . PHE A 1 78 ? 7.800 0.536 28.705 1.00 92.62 78 PHE A N 1
ATOM 619 C CA . PHE A 1 78 ? 6.858 0.462 27.595 1.00 92.62 78 PHE A CA 1
ATOM 620 C C . PHE A 1 78 ? 6.812 -0.946 27.006 1.00 92.62 78 PHE A C 1
ATOM 622 O O . PHE A 1 78 ? 5.728 -1.500 26.863 1.00 92.62 78 PHE A O 1
ATOM 629 N N . LEU A 1 79 ? 7.970 -1.569 26.769 1.00 92.94 79 LEU A N 1
ATOM 630 C CA . LEU A 1 79 ? 8.063 -2.929 26.225 1.00 92.94 79 LEU A CA 1
ATOM 631 C C . LEU A 1 79 ? 7.426 -3.985 27.136 1.00 92.94 79 LEU A C 1
ATOM 633 O O . LEU A 1 79 ? 6.871 -4.966 26.652 1.00 92.94 79 LEU A O 1
ATOM 637 N N . LYS A 1 80 ? 7.425 -3.765 28.458 1.00 95.81 80 LYS A N 1
ATOM 638 C CA . LYS A 1 80 ? 6.705 -4.630 29.403 1.00 95.81 80 LYS A CA 1
ATOM 639 C C . LYS A 1 80 ? 5.190 -4.646 29.156 1.00 95.81 80 LYS A C 1
ATOM 641 O O . LYS A 1 80 ? 4.556 -5.667 29.406 1.00 95.81 80 LYS A O 1
ATOM 646 N N . LYS A 1 81 ? 4.615 -3.527 28.704 1.00 93.81 81 LYS A N 1
ATOM 647 C CA . LYS A 1 81 ? 3.185 -3.404 28.367 1.00 93.81 81 LYS A CA 1
ATOM 648 C C . LYS A 1 81 ? 2.910 -3.745 26.900 1.00 93.81 81 LYS A C 1
ATOM 650 O O . LYS A 1 81 ? 1.883 -4.335 26.586 1.00 93.81 81 LYS A O 1
ATOM 655 N N . PHE A 1 82 ? 3.841 -3.389 26.017 1.00 95.38 82 PHE A N 1
ATOM 656 C CA . PHE A 1 82 ? 3.724 -3.482 24.565 1.00 95.38 82 PHE A CA 1
ATOM 657 C C . PHE A 1 82 ? 4.972 -4.163 23.984 1.00 95.38 82 PHE A C 1
ATOM 659 O O . PHE A 1 82 ? 5.902 -3.479 23.549 1.00 95.38 82 PHE A O 1
ATOM 666 N N . PRO A 1 83 ? 5.009 -5.509 23.955 1.00 91.25 83 PRO A N 1
ATOM 667 C CA . PRO A 1 83 ? 6.219 -6.275 23.642 1.00 91.25 83 PRO A CA 1
ATOM 668 C C . PRO A 1 83 ? 6.823 -5.991 22.265 1.00 91.25 83 PRO A C 1
ATOM 670 O O . PRO A 1 83 ? 8.021 -6.164 22.076 1.00 91.25 83 PRO A O 1
ATOM 673 N N . LEU A 1 84 ? 6.006 -5.545 21.307 1.00 89.00 84 LEU A N 1
ATOM 674 C CA . LEU A 1 84 ? 6.456 -5.254 19.947 1.00 89.00 84 LEU A CA 1
ATOM 675 C C . LEU A 1 84 ? 7.150 -3.894 19.805 1.00 89.00 84 LEU A C 1
ATOM 677 O O . LEU A 1 84 ? 7.692 -3.621 18.741 1.00 89.00 84 LEU A O 1
ATOM 681 N N . GLY A 1 85 ? 7.077 -3.005 20.804 1.00 90.50 85 GLY A N 1
ATOM 682 C CA . GLY A 1 85 ? 7.646 -1.650 20.710 1.00 90.50 85 GLY A CA 1
ATOM 683 C C . GLY A 1 85 ? 7.046 -0.779 19.595 1.00 90.50 85 GLY A C 1
ATOM 684 O O . GLY A 1 85 ? 7.575 0.289 19.286 1.00 90.50 85 GLY A O 1
ATOM 685 N N . LYS A 1 86 ? 5.938 -1.221 18.989 1.00 91.19 86 LYS A N 1
ATOM 686 C CA . LYS A 1 86 ? 5.223 -0.533 17.910 1.00 91.19 86 LYS A CA 1
ATOM 687 C C . LYS A 1 86 ? 4.111 0.350 18.464 1.00 91.19 86 LYS A C 1
ATOM 689 O O . LYS A 1 86 ? 3.596 0.124 19.558 1.00 91.19 86 LYS A O 1
ATOM 694 N N . VAL A 1 87 ? 3.717 1.334 17.661 1.00 92.50 87 VAL A N 1
ATOM 695 C CA . VAL A 1 87 ? 2.565 2.202 17.918 1.00 92.50 87 VAL A CA 1
ATOM 696 C C . VAL A 1 87 ? 1.632 2.246 16.697 1.00 92.50 87 VAL A C 1
ATOM 698 O O . VAL A 1 87 ? 2.112 2.136 15.566 1.00 92.50 87 VAL A O 1
ATOM 701 N N . PRO A 1 88 ? 0.307 2.406 16.872 1.00 96.44 88 PRO A N 1
ATOM 702 C CA . PRO A 1 88 ? -0.391 2.783 18.102 1.00 96.44 88 PRO A CA 1
ATOM 703 C C . PRO A 1 88 ? -0.405 1.695 19.182 1.00 96.44 88 PRO A C 1
ATOM 705 O O . PRO A 1 88 ? -0.478 0.507 18.877 1.00 96.44 88 PRO A O 1
ATOM 708 N N . ALA A 1 89 ? -0.360 2.129 20.441 1.00 95.62 89 ALA A N 1
ATOM 709 C CA . ALA A 1 89 ? -0.489 1.279 21.621 1.00 95.62 89 ALA A CA 1
ATOM 710 C C . ALA A 1 89 ? -1.511 1.889 22.588 1.00 95.62 89 ALA A C 1
ATOM 712 O O . ALA A 1 89 ? -1.511 3.101 22.810 1.00 95.62 89 ALA A O 1
ATOM 713 N N . PHE A 1 90 ? -2.395 1.065 23.139 1.00 95.75 90 PHE A N 1
ATOM 714 C CA . PHE A 1 90 ? -3.512 1.490 23.975 1.00 95.75 90 PHE A CA 1
ATOM 715 C C . PHE A 1 90 ? -3.339 1.008 25.412 1.00 95.75 90 PHE A C 1
ATOM 717 O O . PHE A 1 90 ? -3.072 -0.169 25.644 1.00 95.75 90 PHE A O 1
ATOM 724 N N . GLU A 1 91 ? -3.556 1.909 26.366 1.00 94.56 91 GLU A N 1
ATOM 725 C CA . GLU A 1 91 ? -3.635 1.602 27.792 1.00 94.56 91 GLU A CA 1
ATOM 726 C C . GLU A 1 91 ? -4.948 2.151 28.368 1.00 94.56 91 GLU A C 1
ATOM 728 O O . GLU A 1 91 ? -5.187 3.366 28.379 1.00 94.56 91 GLU A O 1
ATOM 733 N N . GLY A 1 92 ? -5.797 1.237 28.836 1.00 90.44 92 GLY A N 1
ATOM 734 C CA . GLY A 1 92 ? -6.972 1.533 29.643 1.00 90.44 92 GLY A CA 1
ATOM 735 C C . GLY A 1 92 ? -6.579 1.997 31.045 1.00 90.44 92 GLY A C 1
ATOM 736 O O . GLY A 1 92 ? -5.493 1.699 31.540 1.00 90.44 92 GLY A O 1
ATOM 737 N N . ASP A 1 93 ? -7.456 2.744 31.705 1.00 86.38 93 ASP A N 1
ATOM 738 C CA . ASP A 1 93 ? -7.245 3.175 33.092 1.00 86.38 93 ASP A CA 1
ATOM 739 C C . ASP A 1 93 ? -7.362 2.019 34.102 1.00 86.38 93 ASP A C 1
ATOM 741 O O . ASP A 1 93 ? -6.811 2.093 35.199 1.00 86.38 93 ASP A O 1
ATOM 745 N N . ASP A 1 94 ? -8.017 0.931 33.702 1.00 85.56 94 ASP A N 1
ATOM 746 C CA . ASP A 1 94 ? -8.033 -0.374 34.364 1.00 85.56 94 ASP A CA 1
ATOM 747 C C . ASP A 1 94 ? -6.724 -1.173 34.191 1.00 85.56 94 ASP A C 1
ATOM 749 O O . ASP A 1 94 ? -6.582 -2.267 34.740 1.00 85.56 94 ASP A O 1
ATOM 753 N N . GLY A 1 95 ? -5.754 -0.630 33.448 1.00 88.06 95 GLY A N 1
ATOM 754 C CA . GLY A 1 95 ? -4.485 -1.278 33.130 1.00 88.06 95 GLY A CA 1
ATOM 755 C C . GLY A 1 95 ? -4.566 -2.264 31.963 1.00 88.06 95 GLY A C 1
ATOM 756 O O . GLY A 1 95 ? -3.561 -2.907 31.646 1.00 88.06 95 GLY A O 1
ATOM 757 N N . PHE A 1 96 ? -5.720 -2.390 31.299 1.00 92.44 96 PHE A N 1
ATOM 758 C CA . PHE A 1 96 ? -5.845 -3.214 30.104 1.00 92.44 96 PHE A CA 1
ATOM 759 C C . PHE A 1 96 ? -4.997 -2.635 28.968 1.00 92.44 96 PHE A C 1
ATOM 761 O O . PHE A 1 96 ? -5.172 -1.487 28.558 1.00 92.44 96 PHE A O 1
ATOM 768 N N . CYS A 1 97 ? -4.063 -3.432 28.454 1.00 94.44 97 CYS A N 1
ATOM 769 C CA . CYS A 1 97 ? -3.142 -3.017 27.402 1.00 94.44 97 CYS A CA 1
ATOM 770 C C . CYS A 1 97 ? -3.458 -3.754 26.100 1.00 94.44 97 CYS A C 1
ATOM 772 O O . CYS A 1 97 ? -3.578 -4.979 26.091 1.00 94.44 97 CYS A O 1
ATOM 774 N N . VAL A 1 98 ? -3.536 -3.010 24.996 1.00 94.81 98 VAL A N 1
ATOM 775 C CA . VAL A 1 98 ? -3.710 -3.565 23.647 1.00 94.81 98 VAL A CA 1
ATOM 776 C C . VAL A 1 98 ? -2.680 -2.945 22.718 1.00 94.81 98 VAL A C 1
ATOM 778 O O . VAL A 1 98 ? -2.554 -1.725 22.630 1.00 94.81 98 VAL A O 1
ATOM 781 N N . PHE A 1 99 ? -1.950 -3.795 22.009 1.00 92.75 99 PHE A N 1
ATOM 782 C CA . PHE A 1 99 ? -1.133 -3.423 20.857 1.00 92.75 99 PHE A CA 1
ATOM 783 C C . PHE A 1 99 ? -1.754 -4.033 19.592 1.00 92.75 99 PHE A C 1
ATOM 785 O O . PHE A 1 99 ? -2.633 -4.883 19.695 1.00 92.75 99 PHE A O 1
ATOM 792 N N . GLU A 1 100 ? -1.299 -3.588 18.420 1.00 93.38 100 GLU A N 1
ATOM 793 C CA . GLU A 1 100 ? -1.932 -3.760 17.100 1.00 93.38 100 GLU A CA 1
ATOM 794 C C . GLU A 1 100 ? -3.104 -2.818 16.808 1.00 93.38 100 GLU A C 1
ATOM 796 O O . GLU A 1 100 ? -4.125 -2.772 17.492 1.00 93.38 100 GLU A O 1
ATOM 801 N N . SER A 1 101 ? -2.969 -2.069 15.713 1.00 94.88 101 SER A N 1
ATOM 802 C CA . SER A 1 101 ? -3.890 -0.984 15.358 1.00 94.88 101 SER A CA 1
ATOM 803 C C . SER A 1 101 ? -5.334 -1.438 15.113 1.00 94.88 101 SER A C 1
ATOM 805 O O . SER A 1 101 ? -6.262 -0.746 15.530 1.00 94.88 101 SER A O 1
ATOM 807 N N . ASN A 1 102 ? -5.537 -2.608 14.495 1.00 95.62 102 ASN A N 1
ATOM 808 C CA . ASN A 1 102 ? -6.873 -3.174 14.271 1.00 95.62 102 ASN A CA 1
ATOM 809 C C . ASN A 1 102 ? -7.524 -3.626 15.575 1.00 95.62 102 ASN A C 1
ATOM 811 O O . ASN A 1 102 ? -8.712 -3.388 15.774 1.00 95.62 102 ASN A O 1
ATOM 815 N N . ALA A 1 103 ? -6.750 -4.235 16.477 1.00 94.81 103 ALA A N 1
ATOM 816 C CA . ALA A 1 103 ? -7.249 -4.680 17.772 1.00 94.81 103 ALA A CA 1
ATOM 817 C C . ALA A 1 103 ? -7.703 -3.486 18.622 1.00 94.81 103 ALA A C 1
ATOM 819 O O . ALA A 1 103 ? -8.785 -3.519 19.206 1.00 94.81 103 ALA A O 1
ATOM 820 N N . ILE A 1 104 ? -6.924 -2.398 18.624 1.00 95.69 104 ILE A N 1
ATOM 821 C CA . ILE A 1 104 ? -7.292 -1.154 19.310 1.00 95.69 104 ILE A CA 1
ATOM 822 C C . ILE A 1 104 ? -8.562 -0.558 18.692 1.00 95.69 104 ILE A C 1
ATOM 824 O O . ILE A 1 104 ? -9.498 -0.240 19.423 1.00 95.69 104 ILE A O 1
ATOM 828 N N . ALA A 1 105 ? -8.621 -0.433 17.361 1.00 95.38 105 ALA A N 1
ATOM 829 C CA . ALA A 1 105 ? -9.791 0.105 16.667 1.00 95.38 105 ALA A CA 1
ATOM 830 C C . ALA A 1 105 ? -11.053 -0.725 16.944 1.00 95.38 105 ALA A C 1
ATOM 832 O O . ALA A 1 105 ? -12.100 -0.165 17.264 1.00 95.38 105 ALA A O 1
ATOM 833 N N . TYR A 1 106 ? -10.945 -2.055 16.908 1.00 95.25 106 TYR A N 1
ATOM 834 C CA . TYR A 1 106 ? -12.029 -2.964 17.266 1.00 95.25 106 TYR A CA 1
ATOM 835 C C . TYR A 1 106 ? -12.468 -2.756 18.719 1.00 95.25 106 TYR A C 1
ATOM 837 O O . TYR A 1 106 ? -13.660 -2.599 18.987 1.00 95.25 106 TYR A O 1
ATOM 845 N N . TYR A 1 107 ? -11.523 -2.683 19.660 1.00 94.12 107 TYR A N 1
ATOM 846 C CA . TYR A 1 107 ? -11.818 -2.500 21.081 1.00 94.12 107 TYR A CA 1
ATOM 847 C C . TYR A 1 107 ? -12.606 -1.213 21.354 1.00 94.12 107 TYR A C 1
ATOM 849 O O . TYR A 1 107 ? -13.604 -1.246 22.074 1.00 94.12 107 TYR A O 1
ATOM 857 N N . VAL A 1 108 ? -12.229 -0.102 20.716 1.00 92.88 108 VAL A N 1
ATOM 858 C CA . VAL A 1 108 ? -12.915 1.191 20.889 1.00 92.88 108 VAL A CA 1
ATOM 859 C C . VAL A 1 108 ? -14.160 1.361 20.010 1.00 92.88 108 VAL A C 1
ATOM 861 O O . VAL A 1 108 ? -14.838 2.376 20.126 1.00 92.88 108 VAL A O 1
ATOM 864 N N . SER A 1 109 ? -14.482 0.395 19.146 1.00 92.50 109 SER A N 1
ATOM 865 C CA . SER A 1 109 ? -15.659 0.423 18.262 1.00 92.50 109 SER A CA 1
ATOM 866 C C . SER A 1 109 ? -16.956 0.003 18.965 1.00 92.50 109 SER A C 1
ATOM 868 O O . SER A 1 109 ? -16.933 -0.710 19.967 1.00 92.50 109 SER A O 1
ATOM 870 N N . THR A 1 110 ? -18.102 0.408 18.411 1.00 92.12 110 THR A N 1
ATOM 871 C CA . THR A 1 110 ? -19.430 -0.104 18.799 1.00 92.12 110 THR A CA 1
ATOM 872 C C . THR A 1 110 ? -19.723 -1.454 18.145 1.00 92.12 110 THR A C 1
ATOM 874 O O . THR A 1 110 ? -19.009 -1.892 17.247 1.00 92.12 110 THR A O 1
ATOM 877 N N . GLU A 1 111 ? -20.804 -2.111 18.564 1.00 92.06 111 GLU A N 1
ATOM 878 C CA . GLU A 1 111 ? -21.314 -3.315 17.896 1.00 92.06 111 GLU A CA 1
ATOM 879 C C . GLU A 1 111 ? -21.650 -3.064 16.417 1.00 92.06 111 GLU A C 1
ATOM 881 O O . GLU A 1 111 ? -21.317 -3.881 15.566 1.00 92.06 111 GLU A O 1
ATOM 886 N N . GLU A 1 112 ? -22.223 -1.904 16.093 1.00 91.62 112 GLU A N 1
ATOM 887 C CA . GLU A 1 112 ? -22.538 -1.509 14.713 1.00 91.62 112 GLU A CA 1
ATOM 888 C C . GLU A 1 112 ? -21.276 -1.403 13.847 1.00 91.62 112 GLU A C 1
ATOM 890 O O . GLU A 1 112 ? -21.234 -1.945 12.745 1.00 91.62 112 GLU A O 1
ATOM 895 N N . LEU A 1 113 ? -20.215 -0.773 14.366 1.00 91.75 113 LEU A N 1
ATOM 896 C CA . LEU A 1 113 ? -18.934 -0.647 13.661 1.00 91.75 113 LEU A CA 1
ATOM 897 C C . LEU A 1 113 ? -18.194 -1.983 13.507 1.00 91.75 113 LEU A C 1
ATOM 899 O O . LEU A 1 113 ? -17.398 -2.144 12.585 1.00 91.75 113 LEU A O 1
ATOM 903 N N . ARG A 1 114 ? -18.436 -2.938 14.410 1.00 93.75 114 ARG A N 1
ATOM 904 C CA . ARG A 1 114 ? -17.848 -4.285 14.354 1.00 93.75 114 ARG A CA 1
ATOM 905 C C . ARG A 1 114 ? -18.649 -5.251 13.480 1.00 93.75 114 ARG A C 1
ATOM 907 O O . ARG A 1 114 ? -18.132 -6.313 13.155 1.00 93.75 114 ARG A O 1
ATOM 914 N N . GLY A 1 115 ? -19.875 -4.885 13.110 1.00 95.00 115 GLY A N 1
ATOM 915 C CA . GLY A 1 115 ? -20.846 -5.754 12.457 1.00 95.00 115 GLY A CA 1
ATOM 916 C C . GLY A 1 115 ? -21.753 -6.448 13.474 1.00 95.00 115 GLY A C 1
ATOM 917 O O . GLY A 1 115 ? -21.325 -7.334 14.207 1.00 95.00 115 GLY A O 1
ATOM 918 N N . SER A 1 116 ? -23.034 -6.073 13.484 1.00 94.69 116 SER A N 1
ATOM 919 C CA . SER A 1 116 ? -24.034 -6.591 14.434 1.00 94.69 116 SER A CA 1
ATOM 920 C C . SER A 1 116 ? -24.519 -8.017 14.136 1.00 94.69 116 SER A C 1
ATOM 922 O O . SER A 1 116 ? -25.255 -8.594 14.931 1.00 94.69 116 SER A O 1
ATOM 924 N N . THR A 1 117 ? -24.137 -8.597 12.995 1.00 96.44 117 THR A N 1
ATOM 925 C CA . THR A 1 117 ? -24.417 -10.000 12.647 1.00 96.44 117 THR A CA 1
ATOM 926 C C . THR A 1 117 ? -23.118 -10.731 12.316 1.00 96.44 117 THR A C 1
ATOM 928 O O . THR A 1 117 ? -22.138 -10.078 11.945 1.00 96.44 117 THR A O 1
ATOM 931 N N . PRO A 1 118 ? -23.078 -12.073 12.405 1.00 97.19 118 PRO A N 1
ATOM 932 C CA . PRO A 1 118 ? -21.895 -12.845 12.027 1.00 97.19 118 PRO A CA 1
ATOM 933 C C . PRO A 1 118 ? -21.423 -12.567 10.595 1.00 97.19 118 PRO A C 1
ATOM 935 O O . PRO A 1 118 ? -20.225 -12.457 10.353 1.00 97.19 118 PRO A O 1
ATOM 938 N N . GLU A 1 119 ? -22.354 -12.400 9.655 1.00 97.50 119 GLU A N 1
ATOM 939 C CA . GLU A 1 119 ? -22.062 -12.098 8.253 1.00 97.50 119 GLU A CA 1
ATOM 940 C C . GLU A 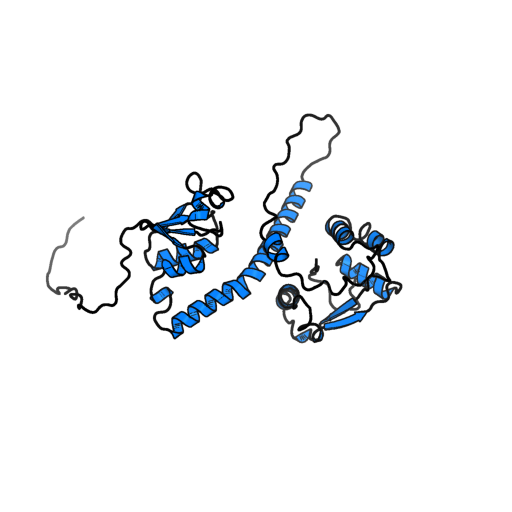1 119 ? -21.444 -10.705 8.105 1.00 97.50 119 GLU A C 1
ATOM 942 O O . GLU A 1 119 ? -20.446 -10.540 7.404 1.00 97.50 119 GLU A O 1
ATOM 947 N N . ALA A 1 120 ? -21.997 -9.706 8.801 1.00 96.12 120 ALA A N 1
ATOM 948 C CA . ALA A 1 120 ? -21.459 -8.351 8.794 1.00 96.12 120 ALA A CA 1
ATOM 949 C C . ALA A 1 120 ? -20.073 -8.293 9.453 1.00 96.12 120 ALA A C 1
ATOM 951 O O . ALA A 1 120 ? -19.162 -7.680 8.905 1.00 96.12 120 ALA A O 1
ATOM 952 N N . ALA A 1 121 ? -19.885 -8.971 10.588 1.00 96.19 121 ALA A N 1
ATOM 953 C CA . ALA A 1 121 ? -18.599 -9.035 11.276 1.00 96.19 121 ALA A CA 1
ATOM 954 C C . ALA A 1 121 ? -17.528 -9.741 10.430 1.00 96.19 121 ALA A C 1
ATOM 956 O O . ALA A 1 121 ? -16.388 -9.280 10.354 1.00 96.19 121 ALA A O 1
ATOM 957 N N . ALA A 1 122 ? -17.897 -10.821 9.732 1.00 96.81 122 ALA A N 1
ATOM 958 C CA . ALA A 1 122 ? -17.012 -11.491 8.785 1.00 96.81 122 ALA A CA 1
ATOM 959 C C . ALA A 1 122 ? -16.632 -10.569 7.615 1.00 96.81 122 ALA A C 1
ATOM 961 O O . ALA A 1 122 ? -15.458 -10.498 7.258 1.00 96.81 122 ALA A O 1
ATOM 962 N N . ALA A 1 123 ? -17.587 -9.812 7.065 1.00 96.56 123 ALA A N 1
ATOM 963 C CA . ALA A 1 123 ? -17.312 -8.832 6.016 1.00 96.56 123 ALA A CA 1
ATOM 964 C C . ALA A 1 123 ? -16.400 -7.690 6.504 1.00 96.56 123 ALA A C 1
ATOM 966 O O . ALA A 1 123 ? -15.500 -7.274 5.777 1.00 96.56 123 ALA A O 1
ATOM 967 N N . VAL A 1 124 ? -16.574 -7.210 7.741 1.00 96.81 124 VAL A N 1
ATOM 968 C CA . VAL A 1 124 ? -15.673 -6.218 8.354 1.00 96.81 124 VAL A CA 1
ATOM 969 C C . VAL A 1 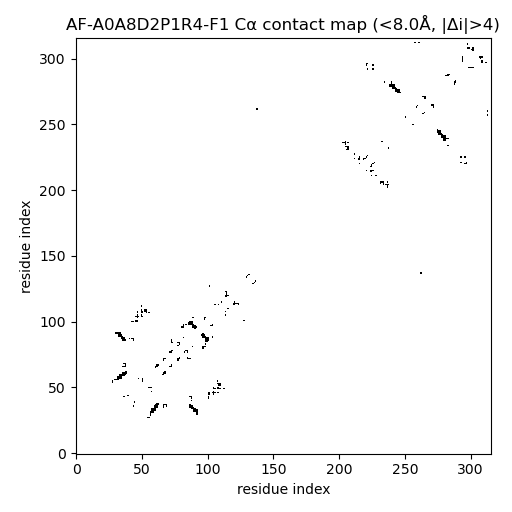124 ? -14.251 -6.771 8.437 1.00 96.81 124 VAL A C 1
ATOM 971 O O . VAL A 1 124 ? -13.317 -6.120 7.973 1.00 96.81 124 VAL A O 1
ATOM 974 N N . LEU A 1 125 ? -14.076 -7.989 8.960 1.00 95.50 125 LEU A N 1
ATOM 975 C CA . LEU A 1 125 ? -12.761 -8.632 9.030 1.00 95.50 125 LEU A CA 1
ATOM 976 C C . LEU A 1 125 ? -12.150 -8.867 7.644 1.00 95.50 125 LEU A C 1
ATOM 978 O O . LEU A 1 125 ? -10.952 -8.657 7.473 1.00 95.50 125 LEU A O 1
ATOM 982 N N . GLN A 1 126 ? -12.957 -9.249 6.651 1.00 96.75 126 GLN A N 1
ATOM 983 C CA . GLN A 1 126 ? -12.513 -9.409 5.266 1.00 96.75 126 GLN A CA 1
ATOM 984 C C . GLN A 1 126 ? -11.879 -8.117 4.738 1.00 96.75 126 GLN A C 1
ATOM 986 O O . GLN A 1 126 ? -10.770 -8.155 4.212 1.00 96.75 126 GLN A O 1
ATOM 991 N N . TRP A 1 127 ? -12.549 -6.974 4.908 1.00 96.19 127 TRP A N 1
ATOM 992 C CA . TRP A 1 127 ? -12.044 -5.688 4.423 1.00 96.19 127 TRP A CA 1
ATOM 993 C C . TRP A 1 127 ? -10.867 -5.150 5.235 1.00 96.19 127 TRP A C 1
ATOM 995 O O . TRP A 1 127 ? -9.972 -4.540 4.657 1.00 96.19 127 TRP A O 1
ATOM 1005 N N . VAL A 1 128 ? -10.833 -5.399 6.548 1.00 96.00 128 VAL A N 1
ATOM 1006 C CA . VAL A 1 128 ? -9.672 -5.070 7.390 1.00 96.00 128 VAL A CA 1
ATOM 1007 C C . VAL A 1 128 ? -8.439 -5.842 6.923 1.00 96.00 128 VAL A C 1
ATOM 1009 O O . VAL A 1 128 ? -7.388 -5.241 6.716 1.00 96.00 128 VAL A O 1
ATOM 1012 N N . ASN A 1 129 ? -8.581 -7.150 6.700 1.00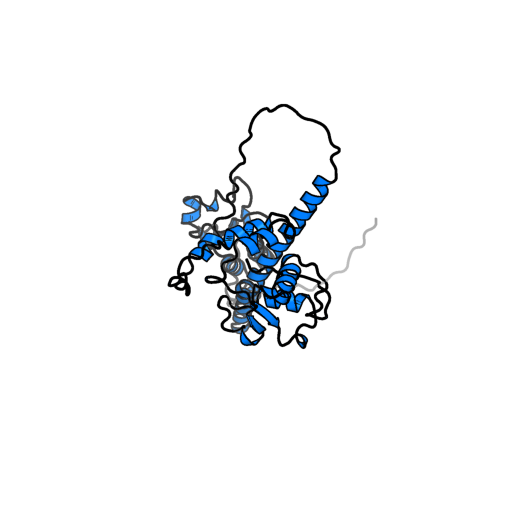 92.00 129 ASN A N 1
ATOM 1013 C CA . ASN A 1 129 ? -7.475 -7.991 6.256 1.00 92.00 129 ASN A CA 1
ATOM 1014 C C . ASN A 1 129 ? -7.030 -7.625 4.837 1.00 92.00 129 ASN A C 1
ATOM 1016 O O . ASN A 1 129 ? -5.841 -7.424 4.634 1.00 92.00 129 ASN A O 1
ATOM 1020 N N . PHE A 1 130 ? -7.969 -7.444 3.901 1.00 94.81 130 PHE A N 1
ATOM 1021 C CA . PHE A 1 130 ? -7.674 -6.989 2.537 1.00 94.81 130 PHE A CA 1
ATOM 1022 C C . PHE A 1 130 ? -6.924 -5.651 2.523 1.00 94.81 130 PHE A C 1
ATOM 1024 O O . PHE A 1 130 ? -5.973 -5.471 1.769 1.00 94.81 130 PHE A O 1
ATOM 1031 N N . ALA A 1 131 ? -7.319 -4.697 3.371 1.00 93.06 131 ALA A N 1
ATOM 1032 C CA . ALA A 1 131 ? -6.608 -3.429 3.458 1.00 93.06 131 ALA A CA 1
ATOM 1033 C C . ALA A 1 131 ? -5.148 -3.631 3.896 1.00 93.06 131 ALA A C 1
ATOM 1035 O O . ALA A 1 131 ? -4.246 -3.047 3.298 1.00 93.06 131 ALA A O 1
ATOM 1036 N N . ASP A 1 132 ? -4.903 -4.476 4.897 1.00 88.25 132 ASP A N 1
ATOM 1037 C CA . ASP A 1 132 ? -3.553 -4.728 5.401 1.00 88.25 132 ASP A CA 1
ATOM 1038 C C . ASP A 1 132 ? -2.684 -5.555 4.435 1.00 88.25 132 ASP A C 1
ATOM 1040 O O . ASP A 1 132 ? -1.484 -5.291 4.352 1.00 88.25 132 ASP A O 1
ATOM 1044 N N . SER A 1 133 ? -3.256 -6.520 3.705 1.00 87.06 133 SER A N 1
ATOM 1045 C CA . SER A 1 133 ? -2.512 -7.388 2.778 1.00 87.06 133 SER A CA 1
ATOM 1046 C C . SER A 1 133 ? -2.348 -6.803 1.380 1.00 87.06 133 SER A C 1
ATOM 1048 O O . SER A 1 133 ? -1.278 -6.932 0.794 1.00 87.06 133 SER A O 1
ATOM 1050 N N . ASP A 1 134 ? -3.375 -6.145 0.845 1.00 88.00 134 ASP A N 1
ATOM 1051 C CA . ASP A 1 134 ? -3.443 -5.808 -0.581 1.00 88.00 134 ASP A CA 1
ATOM 1052 C C . ASP A 1 134 ? -3.409 -4.301 -0.846 1.00 88.00 134 ASP A C 1
ATOM 1054 O O . ASP A 1 134 ? -3.006 -3.876 -1.926 1.00 88.00 134 ASP A O 1
ATOM 1058 N N . VAL A 1 135 ? -3.802 -3.464 0.121 1.00 90.38 135 VAL A N 1
ATOM 1059 C CA . VAL A 1 135 ? -3.824 -2.001 -0.065 1.00 90.38 135 VAL A CA 1
ATOM 1060 C C . VAL A 1 135 ? -2.585 -1.346 0.534 1.00 90.38 135 VAL A C 1
ATOM 1062 O O . VAL A 1 135 ? -1.910 -0.558 -0.130 1.00 90.38 135 VAL A O 1
ATOM 1065 N N . VAL A 1 136 ? -2.262 -1.663 1.788 1.00 88.69 136 VAL A N 1
ATOM 1066 C CA . VAL A 1 136 ? -1.178 -1.011 2.532 1.00 88.69 136 VAL A CA 1
ATOM 1067 C C . VAL A 1 136 ? 0.197 -1.249 1.895 1.00 88.69 136 VAL A C 1
ATOM 1069 O O . VAL A 1 136 ? 0.931 -0.264 1.765 1.00 88.69 136 VAL A O 1
ATOM 1072 N N . PRO A 1 137 ? 0.581 -2.467 1.460 1.00 88.50 137 PRO A N 1
ATOM 1073 C CA . PRO A 1 137 ? 1.897 -2.683 0.857 1.00 88.50 137 PRO A CA 1
ATOM 1074 C C . PRO A 1 137 ? 2.147 -1.872 -0.431 1.00 88.50 137 PRO A C 1
ATOM 1076 O O . PRO A 1 137 ? 3.158 -1.156 -0.484 1.00 88.50 137 PRO A O 1
ATOM 1079 N N . PRO A 1 138 ? 1.256 -1.875 -1.447 1.00 85.12 138 PRO A N 1
ATOM 1080 C CA . PRO A 1 138 ? 1.471 -1.057 -2.639 1.00 85.12 138 PRO A CA 1
ATOM 1081 C C . PRO A 1 138 ? 1.327 0.443 -2.358 1.00 85.12 138 PRO A C 1
ATOM 1083 O O . PRO A 1 138 ? 2.112 1.227 -2.891 1.00 85.12 138 PRO A O 1
ATOM 1086 N N . ALA A 1 139 ? 0.405 0.863 -1.484 1.00 80.69 139 ALA A N 1
ATOM 1087 C CA . ALA A 1 139 ? 0.271 2.274 -1.112 1.00 80.69 139 ALA A CA 1
ATOM 1088 C C . ALA A 1 139 ? 1.537 2.810 -0.420 1.00 80.69 139 ALA A C 1
ATOM 1090 O O . ALA A 1 139 ? 2.018 3.891 -0.757 1.00 80.69 139 ALA A O 1
ATOM 1091 N N . SER A 1 140 ? 2.122 2.024 0.489 1.00 77.56 140 SER A N 1
ATOM 1092 C CA . SER A 1 140 ? 3.370 2.381 1.179 1.00 77.56 140 SER A CA 1
ATOM 1093 C C . SER A 1 140 ? 4.548 2.479 0.208 1.00 77.56 140 SER A C 1
ATOM 1095 O O . SER A 1 140 ? 5.423 3.329 0.367 1.00 77.56 140 SER A O 1
ATOM 1097 N N . THR A 1 141 ? 4.581 1.606 -0.803 1.00 80.00 141 THR A N 1
ATOM 1098 C CA . THR A 1 141 ? 5.593 1.650 -1.866 1.00 80.00 141 THR A CA 1
ATOM 1099 C C . THR A 1 141 ? 5.447 2.916 -2.707 1.00 80.00 141 THR A C 1
ATOM 1101 O O . THR A 1 141 ? 6.439 3.607 -2.937 1.00 80.00 141 THR A O 1
ATOM 1104 N N . TRP A 1 142 ? 4.219 3.274 -3.100 1.00 79.75 142 TRP A N 1
ATOM 1105 C CA . TRP A 1 142 ? 3.961 4.523 -3.817 1.00 79.75 142 TRP A CA 1
ATOM 1106 C C . TRP A 1 142 ? 4.424 5.722 -2.996 1.00 79.75 142 TRP A C 1
ATOM 1108 O O . TRP A 1 142 ? 5.209 6.515 -3.504 1.00 79.75 142 TRP A O 1
ATOM 1118 N N . GLU A 1 143 ? 3.978 5.862 -1.746 1.00 71.81 143 GLU A N 1
ATOM 1119 C CA . GLU A 1 143 ? 4.281 7.034 -0.914 1.00 71.81 143 GLU A CA 1
ATOM 1120 C C . GLU A 1 143 ? 5.792 7.310 -0.847 1.00 71.81 143 GLU A C 1
ATOM 1122 O O . GLU A 1 143 ? 6.238 8.440 -1.081 1.00 71.81 143 GLU A O 1
ATOM 1127 N N . LYS A 1 144 ? 6.586 6.253 -0.634 1.00 69.69 144 LYS A N 1
ATOM 1128 C CA . LYS A 1 144 ? 8.053 6.318 -0.646 1.00 69.69 144 LYS A CA 1
ATOM 1129 C C . LYS A 1 144 ? 8.600 6.776 -2.001 1.00 69.69 144 LYS A C 1
ATOM 1131 O O . LYS A 1 144 ? 9.470 7.648 -2.038 1.00 69.69 144 LYS A O 1
ATOM 1136 N N . ASP A 1 145 ? 8.078 6.234 -3.101 1.00 67.44 145 ASP A N 1
ATOM 1137 C CA . ASP A 1 145 ? 8.481 6.600 -4.463 1.00 67.44 145 ASP A CA 1
ATOM 1138 C C . ASP A 1 145 ? 8.103 8.059 -4.809 1.00 67.44 145 ASP A C 1
ATOM 1140 O O . ASP A 1 145 ? 8.885 8.767 -5.450 1.00 67.44 145 ASP A O 1
ATOM 1144 N N . SER A 1 146 ? 6.943 8.551 -4.356 1.00 56.62 146 SER A N 1
ATOM 1145 C CA . SER A 1 146 ? 6.522 9.949 -4.544 1.00 56.62 146 SER A CA 1
ATOM 1146 C C . SER A 1 146 ? 7.326 10.932 -3.696 1.00 56.62 146 SER A C 1
ATOM 1148 O O . SER A 1 146 ? 7.788 11.943 -4.221 1.00 56.62 146 SER A O 1
ATOM 1150 N N . GLY A 1 147 ? 7.586 10.614 -2.423 1.00 55.53 147 GLY A N 1
ATOM 1151 C CA . GLY A 1 147 ? 8.368 11.480 -1.537 1.00 55.53 147 GLY A CA 1
ATOM 1152 C C . GLY A 1 147 ? 9.828 11.626 -1.979 1.00 55.53 147 GLY A C 1
ATOM 1153 O O . GLY A 1 147 ? 10.453 12.661 -1.742 1.00 55.53 147 GLY A O 1
ATOM 1154 N N . LYS A 1 148 ? 10.373 10.618 -2.674 1.00 50.34 148 LYS A N 1
ATOM 1155 C CA . LYS A 1 148 ? 11.711 10.683 -3.278 1.00 50.34 148 LYS A CA 1
ATOM 1156 C C . LYS A 1 148 ? 11.746 11.638 -4.478 1.00 50.34 148 LYS A C 1
ATOM 1158 O O . LYS A 1 148 ? 12.639 12.475 -4.550 1.00 50.34 148 LYS A O 1
ATOM 1163 N N . LYS A 1 149 ? 10.724 11.594 -5.344 1.00 45.44 149 LYS A N 1
ATOM 1164 C CA . LYS A 1 149 ? 10.581 12.513 -6.491 1.00 45.44 149 LYS A CA 1
ATOM 1165 C C . LYS A 1 149 ? 10.418 13.978 -6.075 1.00 45.44 149 LYS A C 1
ATOM 1167 O O . LYS A 1 149 ? 10.936 14.853 -6.765 1.00 45.44 149 LYS A O 1
ATOM 1172 N N . ASP A 1 150 ? 9.731 14.251 -4.968 1.00 50.38 150 ASP A N 1
ATOM 1173 C CA . ASP A 1 150 ? 9.568 15.624 -4.472 1.00 50.38 150 ASP A CA 1
ATOM 1174 C C . ASP A 1 150 ? 10.855 16.158 -3.819 1.00 50.38 150 ASP A C 1
ATOM 1176 O O . ASP A 1 150 ? 11.251 17.292 -4.094 1.00 50.38 150 ASP A O 1
ATOM 1180 N N . LYS A 1 151 ? 11.589 15.325 -3.062 1.00 44.69 151 LYS A N 1
ATOM 1181 C CA . LYS A 1 151 ? 12.920 15.693 -2.535 1.00 44.69 151 LYS A CA 1
ATOM 1182 C C . LYS A 1 151 ? 13.952 15.939 -3.640 1.00 44.69 151 LYS A C 1
ATOM 1184 O O . LYS A 1 151 ? 14.793 16.826 -3.487 1.00 44.69 151 LYS A O 1
ATOM 1189 N N . ASP A 1 152 ? 13.897 15.183 -4.734 1.00 47.88 152 ASP A N 1
ATOM 1190 C CA . ASP A 1 152 ? 14.792 15.388 -5.877 1.00 47.88 152 ASP A CA 1
ATOM 1191 C C . ASP A 1 152 ? 14.459 16.692 -6.625 1.00 47.88 152 ASP A C 1
ATOM 1193 O O . ASP A 1 152 ? 15.373 17.444 -6.962 1.00 47.88 152 ASP A O 1
ATOM 1197 N N . LYS A 1 153 ? 13.172 17.049 -6.765 1.00 42.19 153 LYS A N 1
ATOM 1198 C CA . LYS A 1 153 ? 12.741 18.339 -7.343 1.00 42.19 153 LYS A CA 1
ATOM 1199 C C . LYS A 1 153 ? 13.107 19.556 -6.492 1.00 42.19 153 LYS A C 1
ATOM 1201 O O . LYS A 1 153 ? 13.433 20.607 -7.047 1.00 42.19 153 LYS A O 1
ATOM 1206 N N . ASP A 1 154 ? 13.054 19.446 -5.166 1.00 45.66 154 ASP A N 1
ATOM 1207 C CA . ASP A 1 154 ? 13.451 20.547 -4.281 1.00 45.66 154 ASP A CA 1
ATOM 1208 C C . ASP A 1 154 ? 14.976 20.749 -4.266 1.00 45.66 154 ASP A C 1
ATOM 1210 O O . ASP A 1 154 ? 15.438 21.892 -4.291 1.00 45.66 154 ASP A O 1
ATOM 1214 N N . LYS A 1 155 ? 15.769 19.670 -4.363 1.00 41.31 155 LYS A N 1
ATOM 1215 C CA . LYS A 1 155 ? 17.229 19.762 -4.566 1.00 41.31 155 LYS A CA 1
ATOM 1216 C C . LYS A 1 155 ? 17.612 20.372 -5.917 1.00 41.31 155 LYS A C 1
ATOM 1218 O O . LYS A 1 155 ? 18.640 21.042 -6.015 1.00 41.31 155 LYS A O 1
ATOM 1223 N N . GLU A 1 156 ? 16.809 20.148 -6.953 1.00 41.16 156 GLU A N 1
ATOM 1224 C CA . GLU A 1 156 ? 17.020 20.728 -8.283 1.00 41.16 156 GLU A CA 1
ATOM 1225 C C . GLU A 1 156 ? 16.719 22.237 -8.297 1.00 41.16 156 GLU A C 1
ATOM 1227 O O . GLU A 1 156 ? 17.487 23.020 -8.854 1.00 41.16 156 GLU A O 1
ATOM 1232 N N . LYS A 1 157 ? 15.669 22.676 -7.586 1.00 39.84 157 LYS A N 1
ATOM 1233 C CA . LYS A 1 157 ? 15.321 24.102 -7.440 1.00 39.84 157 LYS A CA 1
ATOM 1234 C C . LYS A 1 157 ? 16.296 24.904 -6.579 1.00 39.84 157 LYS A C 1
ATOM 1236 O O . LYS A 1 157 ? 16.398 26.117 -6.768 1.00 39.84 157 LYS A O 1
ATOM 1241 N N . GLU A 1 158 ? 16.992 24.270 -5.636 1.00 38.91 158 GLU A N 1
ATOM 1242 C CA . GLU A 1 158 ? 17.987 24.943 -4.790 1.00 38.91 158 GLU A CA 1
ATOM 1243 C C . GLU A 1 158 ? 19.326 25.155 -5.525 1.00 38.91 158 GLU A C 1
ATOM 1245 O O . GLU A 1 158 ? 19.997 26.163 -5.306 1.00 38.91 158 GLU A O 1
ATOM 1250 N N . LYS A 1 159 ? 19.675 24.280 -6.482 1.00 39.22 159 LYS A N 1
ATOM 1251 C CA . LYS A 1 159 ? 20.885 24.418 -7.317 1.00 39.22 159 LYS A CA 1
ATOM 1252 C C . LYS A 1 159 ? 20.818 25.539 -8.361 1.00 39.22 159 LYS A C 1
ATOM 1254 O O . LYS A 1 159 ? 21.867 25.966 -8.835 1.00 39.22 159 LYS A O 1
ATOM 1259 N N . ASP A 1 160 ? 19.631 26.049 -8.683 1.00 44.34 160 ASP A N 1
ATOM 1260 C CA . ASP A 1 160 ? 19.428 27.027 -9.765 1.00 44.34 160 ASP A CA 1
ATOM 1261 C C . ASP A 1 160 ? 19.422 28.500 -9.285 1.00 44.34 160 ASP A C 1
ATOM 1263 O O . ASP A 1 160 ? 19.040 29.412 -10.021 1.00 44.34 160 ASP A O 1
ATOM 1267 N N . LYS A 1 161 ? 19.825 28.769 -8.028 1.00 37.41 161 LYS A N 1
ATOM 1268 C CA . LYS A 1 161 ? 19.773 30.119 -7.420 1.00 37.41 161 LYS A CA 1
ATOM 1269 C C . LYS A 1 161 ? 21.073 30.695 -6.843 1.00 37.41 161 LYS A C 1
ATOM 1271 O O . LYS A 1 161 ? 21.008 31.762 -6.233 1.00 37.41 161 LYS A O 1
ATOM 1276 N N . GLU A 1 162 ? 22.250 30.117 -7.081 1.00 31.33 162 GLU A N 1
ATOM 1277 C CA . GLU A 1 162 ? 23.519 30.711 -6.608 1.00 31.33 162 GLU A CA 1
ATOM 1278 C C . GLU A 1 162 ? 24.455 31.167 -7.752 1.00 31.33 162 GLU A C 1
ATOM 1280 O O . GLU A 1 162 ? 24.821 30.358 -8.604 1.00 31.33 162 GLU A O 1
ATOM 1285 N N . PRO A 1 163 ? 24.894 32.447 -7.801 1.00 36.53 163 PRO A N 1
ATOM 1286 C CA . PRO A 1 163 ? 25.934 32.892 -8.728 1.00 36.53 163 PRO A CA 1
ATOM 1287 C C . PRO A 1 163 ? 27.355 32.607 -8.181 1.00 36.53 163 PRO A C 1
ATOM 1289 O O . PRO A 1 163 ? 27.565 32.587 -6.968 1.00 36.53 163 PRO A O 1
ATOM 1292 N N . PRO A 1 164 ? 28.379 32.438 -9.044 1.00 37.62 164 PRO A N 1
ATOM 1293 C CA . PRO A 1 164 ? 29.655 31.839 -8.644 1.00 37.62 164 PRO A CA 1
ATOM 1294 C C . PRO A 1 164 ? 30.643 32.844 -8.021 1.00 37.62 164 PRO A C 1
ATOM 1296 O O . PRO A 1 164 ? 30.965 33.866 -8.637 1.00 37.62 164 PRO A O 1
ATOM 1299 N N . ARG A 1 165 ? 31.245 32.526 -6.856 1.00 28.70 165 ARG A N 1
ATOM 1300 C CA . ARG A 1 165 ? 32.499 33.182 -6.413 1.00 28.70 165 ARG A CA 1
ATOM 1301 C C . ARG A 1 165 ? 33.362 32.400 -5.391 1.00 28.70 165 ARG A C 1
ATOM 1303 O O . ARG A 1 165 ? 32.993 32.266 -4.237 1.00 28.70 165 ARG A O 1
ATOM 1310 N N . LYS A 1 166 ? 34.563 32.018 -5.866 1.00 30.31 166 LYS A N 1
ATOM 1311 C CA . LYS A 1 166 ? 35.935 31.981 -5.273 1.00 30.31 166 LYS A CA 1
ATOM 1312 C C . LYS A 1 166 ? 36.215 31.415 -3.850 1.00 30.31 166 LYS A C 1
ATOM 1314 O O . LYS A 1 166 ? 35.722 31.918 -2.852 1.00 30.31 166 LYS A O 1
ATOM 1319 N N . GLU A 1 167 ? 37.176 30.471 -3.814 1.00 30.84 167 GLU A N 1
ATOM 1320 C CA . GLU A 1 167 ? 38.018 29.951 -2.695 1.00 30.84 167 GLU A CA 1
ATOM 1321 C C . GLU A 1 167 ? 38.559 31.046 -1.740 1.00 30.84 167 GLU A C 1
ATOM 1323 O O . GLU A 1 167 ? 38.833 32.143 -2.219 1.00 30.84 167 GLU A O 1
ATOM 1328 N N . LYS A 1 168 ? 38.877 30.907 -0.434 1.00 29.38 168 LYS A N 1
ATOM 1329 C CA . LYS A 1 168 ? 39.028 29.907 0.680 1.00 29.38 168 LYS A CA 1
ATOM 1330 C C . LYS A 1 168 ? 39.145 30.775 1.997 1.00 29.38 168 LYS A C 1
ATOM 1332 O O . LYS A 1 168 ? 39.219 31.992 1.819 1.00 29.38 168 LYS A O 1
ATOM 1337 N N . PRO A 1 169 ? 39.267 30.305 3.278 1.00 32.91 169 PRO A N 1
ATOM 1338 C CA . PRO A 1 169 ? 39.536 28.955 3.797 1.00 32.91 169 PRO A CA 1
ATOM 1339 C C . PRO A 1 169 ? 38.665 28.457 4.994 1.00 32.91 169 PRO A C 1
ATOM 1341 O O . PRO A 1 169 ? 38.077 29.203 5.768 1.00 32.91 169 PRO A O 1
ATOM 1344 N N . ARG A 1 170 ? 38.703 27.127 5.139 1.00 35.06 170 ARG A N 1
ATOM 1345 C CA . ARG A 1 170 ? 38.309 26.195 6.220 1.00 35.06 170 ARG A CA 1
ATOM 1346 C C . ARG A 1 170 ? 38.201 26.750 7.662 1.00 35.06 170 ARG A C 1
ATOM 1348 O O . ARG A 1 170 ? 39.210 27.170 8.228 1.00 35.06 170 ARG A O 1
ATOM 1355 N N . LYS A 1 171 ? 37.038 26.546 8.308 1.00 25.44 171 LYS A N 1
ATOM 1356 C CA . LYS A 1 171 ? 36.935 26.335 9.767 1.00 25.44 171 LYS A CA 1
ATOM 1357 C C . LYS A 1 171 ? 35.720 25.475 10.177 1.00 25.44 171 LYS A C 1
ATOM 1359 O O . LYS A 1 171 ? 34.595 25.781 9.812 1.00 25.44 171 LYS A O 1
ATOM 1364 N N . GLU A 1 172 ? 36.056 24.434 10.941 1.00 26.59 172 GLU A N 1
ATOM 1365 C CA . GLU A 1 172 ? 35.292 23.615 11.902 1.00 26.59 172 GLU A CA 1
ATOM 1366 C C . GLU A 1 172 ? 34.082 22.764 11.463 1.00 26.59 172 GLU A C 1
ATOM 1368 O O . GLU A 1 172 ? 33.001 23.234 11.126 1.00 26.59 172 GLU A O 1
ATOM 1373 N N . GLU A 1 173 ? 34.321 21.452 11.566 1.00 35.03 173 GLU A N 1
ATOM 1374 C CA . GLU A 1 173 ? 33.398 20.327 11.460 1.00 35.03 173 GLU A CA 1
ATOM 1375 C C . GLU A 1 173 ? 32.231 20.432 12.454 1.00 35.03 173 GLU A C 1
ATOM 1377 O O . GLU A 1 173 ? 32.428 20.482 13.669 1.00 35.03 173 GLU A O 1
ATOM 1382 N N . LYS A 1 174 ? 31.001 20.322 11.943 1.00 28.89 174 LYS A N 1
ATOM 1383 C CA . LYS A 1 174 ? 29.899 19.696 12.678 1.00 28.89 174 LYS A CA 1
ATOM 1384 C C . LYS A 1 174 ? 29.693 18.300 12.104 1.00 28.89 174 LYS A C 1
ATOM 1386 O O . LYS A 1 174 ? 29.445 18.147 10.911 1.00 28.89 174 LYS A O 1
ATOM 1391 N N . ARG A 1 175 ? 29.839 17.296 12.969 1.00 26.22 175 ARG A N 1
ATOM 1392 C CA . ARG A 1 175 ? 29.485 15.897 12.703 1.00 26.22 175 ARG A CA 1
ATOM 1393 C C . ARG A 1 175 ? 28.018 15.819 12.247 1.00 26.22 175 ARG A C 1
ATOM 1395 O O . ARG A 1 175 ? 27.191 16.460 12.898 1.00 26.22 175 ARG A O 1
ATOM 1402 N N . PRO A 1 176 ? 27.678 15.050 11.201 1.00 31.59 176 PRO A N 1
ATOM 1403 C CA . PRO A 1 176 ? 26.297 14.658 10.959 1.00 31.59 176 PRO A CA 1
ATOM 1404 C C . PRO A 1 176 ? 25.842 13.735 12.092 1.00 31.59 176 PRO A C 1
ATOM 1406 O O . PRO A 1 176 ? 26.583 12.832 12.493 1.00 31.59 176 PRO A O 1
ATOM 1409 N N . GLU A 1 177 ? 24.648 13.988 12.622 1.00 31.03 177 GLU A N 1
ATOM 1410 C CA . GLU A 1 177 ? 23.933 13.014 13.443 1.00 31.03 177 GLU A CA 1
ATOM 1411 C C . GLU A 1 177 ? 23.652 11.745 12.616 1.00 31.03 177 GLU A C 1
ATOM 1413 O O . GLU A 1 177 ? 23.450 11.850 11.402 1.00 31.03 177 GLU A O 1
ATOM 1418 N N . PRO A 1 178 ? 23.695 10.551 13.231 1.00 31.98 178 PRO A N 1
ATOM 1419 C CA . PRO A 1 178 ? 23.409 9.305 12.536 1.00 31.98 178 PRO A CA 1
ATOM 1420 C C . PRO A 1 178 ? 21.925 9.248 12.152 1.00 31.98 178 PRO A C 1
ATOM 1422 O O . PRO A 1 178 ? 21.043 9.344 13.000 1.00 31.98 178 PRO A O 1
ATOM 1425 N N . ASP A 1 179 ? 21.674 9.103 10.854 1.00 34.69 179 ASP A N 1
ATOM 1426 C CA . ASP A 1 179 ? 20.370 8.802 10.264 1.00 34.69 179 ASP A CA 1
ATOM 1427 C C . ASP A 1 179 ? 20.036 7.329 10.591 1.00 34.69 179 ASP A C 1
ATOM 1429 O O . ASP A 1 179 ? 20.501 6.410 9.917 1.00 34.69 179 ASP A O 1
ATOM 1433 N N . GLU A 1 180 ? 19.346 7.097 11.715 1.00 35.53 180 GLU A N 1
ATOM 1434 C CA . GLU A 1 180 ? 19.005 5.768 12.265 1.00 35.53 180 GLU A CA 1
ATOM 1435 C C . GLU A 1 180 ? 17.664 5.190 11.752 1.00 35.53 180 GLU A C 1
ATOM 1437 O O . GLU A 1 180 ? 17.136 4.252 12.346 1.00 35.53 180 GLU A O 1
ATOM 1442 N N . ASP A 1 181 ? 17.110 5.672 10.635 1.00 36.47 181 ASP A N 1
ATOM 1443 C CA . ASP A 1 181 ? 15.814 5.188 10.113 1.00 36.47 181 ASP A CA 1
ATOM 1444 C C . ASP A 1 181 ? 15.928 4.262 8.880 1.00 36.47 181 ASP A C 1
ATOM 1446 O O . ASP A 1 181 ? 15.091 4.291 7.973 1.00 36.47 181 ASP A O 1
ATOM 1450 N N . LEU A 1 182 ? 16.940 3.381 8.844 1.00 37.12 182 LEU A N 1
ATOM 1451 C CA . LEU A 1 182 ? 17.086 2.354 7.794 1.00 37.12 182 LEU A CA 1
ATOM 1452 C C . LEU A 1 182 ? 17.003 0.884 8.250 1.00 37.12 182 LEU A C 1
ATOM 1454 O O . LEU A 1 182 ? 17.131 0.015 7.397 1.00 37.12 182 LEU A O 1
ATOM 1458 N N . ASP A 1 183 ? 16.714 0.555 9.517 1.00 45.12 183 ASP A N 1
ATOM 1459 C CA . ASP A 1 183 ? 17.066 -0.795 10.017 1.00 45.12 183 ASP A CA 1
ATOM 1460 C C . ASP A 1 183 ? 15.953 -1.657 10.660 1.00 45.12 183 ASP A C 1
ATOM 1462 O O . ASP A 1 183 ? 16.247 -2.660 11.295 1.00 45.12 183 ASP A O 1
ATOM 1466 N N . GLU A 1 184 ? 14.657 -1.363 10.484 1.00 38.91 184 GLU A N 1
ATOM 1467 C CA . GLU A 1 184 ? 13.590 -2.276 10.977 1.00 38.91 184 GLU A CA 1
ATOM 1468 C C . GLU A 1 184 ? 12.761 -2.939 9.863 1.00 38.91 184 GLU A C 1
ATOM 1470 O O . GLU A 1 184 ? 12.229 -4.029 10.056 1.00 38.91 184 GLU A O 1
ATOM 1475 N N . CYS A 1 185 ? 12.681 -2.349 8.666 1.00 37.41 185 CYS A N 1
ATOM 1476 C CA . CYS A 1 185 ? 12.017 -2.989 7.520 1.00 37.41 185 CYS A CA 1
ATOM 1477 C C . CYS A 1 185 ? 12.946 -3.988 6.810 1.00 37.41 185 CYS A C 1
ATOM 1479 O O . CYS A 1 185 ? 12.500 -5.063 6.411 1.00 37.41 185 CYS A O 1
ATOM 1481 N N . GLU A 1 186 ? 14.243 -3.672 6.717 1.00 41.84 186 GLU A N 1
ATOM 1482 C CA . GLU A 1 186 ? 15.251 -4.579 6.155 1.00 41.84 186 GLU A CA 1
ATOM 1483 C C . GLU A 1 186 ? 15.525 -5.778 7.070 1.00 41.84 186 GLU A C 1
ATOM 1485 O O . GLU A 1 186 ? 15.688 -6.885 6.569 1.00 41.84 186 GLU A O 1
ATOM 1490 N N . GLN A 1 187 ? 15.476 -5.619 8.398 1.00 42.94 187 GLN A N 1
ATOM 1491 C CA . GLN A 1 187 ? 15.667 -6.740 9.331 1.00 42.94 187 GLN A CA 1
ATOM 1492 C C . GLN A 1 187 ? 14.507 -7.744 9.321 1.00 42.94 187 GLN A C 1
ATOM 1494 O O . GLN A 1 187 ? 14.735 -8.936 9.515 1.00 42.94 187 GLN A O 1
ATOM 1499 N N . VAL A 1 188 ? 13.276 -7.298 9.050 1.00 38.69 188 VAL A N 1
ATOM 1500 C CA . VAL A 1 188 ? 12.113 -8.196 8.933 1.00 38.69 188 VAL A CA 1
ATOM 1501 C C . VAL A 1 188 ? 12.124 -8.945 7.595 1.00 38.69 188 VAL A C 1
ATOM 1503 O O . VAL A 1 188 ? 11.820 -10.133 7.579 1.00 38.69 188 VAL A O 1
ATOM 1506 N N . LEU A 1 189 ? 12.564 -8.305 6.505 1.00 39.28 189 LEU A N 1
ATOM 1507 C CA . LEU A 1 189 ? 12.769 -8.960 5.203 1.00 39.28 189 LEU A CA 1
ATOM 1508 C C . LEU A 1 189 ? 14.008 -9.878 5.194 1.00 39.28 189 LEU A C 1
ATOM 1510 O O . LEU A 1 189 ? 14.015 -10.912 4.535 1.00 39.28 189 LEU A O 1
ATOM 1514 N N . ALA A 1 190 ? 15.046 -9.556 5.970 1.00 46.44 190 ALA A N 1
ATOM 1515 C CA . ALA A 1 190 ? 16.229 -10.404 6.137 1.00 46.44 190 ALA A CA 1
ATOM 1516 C C . ALA A 1 190 ? 15.992 -11.619 7.056 1.00 46.44 190 ALA A C 1
ATOM 1518 O O . ALA A 1 190 ? 16.810 -12.543 7.056 1.00 46.44 190 ALA A O 1
ATOM 1519 N N . ALA A 1 191 ? 14.903 -11.613 7.835 1.00 42.06 191 ALA A N 1
ATOM 1520 C CA . ALA A 1 191 ? 14.511 -12.689 8.743 1.00 42.06 191 ALA A CA 1
ATOM 1521 C C . ALA A 1 191 ? 13.529 -13.699 8.121 1.00 42.06 191 ALA A C 1
ATOM 1523 O O . ALA A 1 191 ? 13.225 -14.712 8.757 1.00 42.06 191 ALA A O 1
ATOM 1524 N N . GLU A 1 192 ? 13.069 -13.484 6.883 1.00 38.88 192 GLU A N 1
ATOM 1525 C CA . GLU A 1 192 ? 12.457 -14.567 6.118 1.00 38.88 192 GLU A CA 1
ATOM 1526 C C . GLU A 1 192 ? 13.516 -15.655 5.884 1.00 38.88 192 GLU A C 1
ATOM 1528 O O . GLU A 1 192 ? 14.670 -15.339 5.567 1.00 38.88 192 GLU A O 1
ATOM 1533 N N . PRO A 1 193 ? 13.191 -16.945 6.087 1.00 33.88 193 PRO A N 1
ATOM 1534 C CA . PRO A 1 193 ? 14.142 -18.016 5.847 1.00 33.88 193 PRO A CA 1
ATOM 1535 C C . PRO A 1 193 ? 14.555 -17.951 4.379 1.00 33.88 193 PRO A C 1
ATOM 1537 O O . PRO A 1 193 ? 13.780 -18.345 3.512 1.00 33.88 193 PRO A O 1
ATOM 1540 N N . LYS A 1 194 ? 15.765 -17.431 4.111 1.00 40.84 194 LYS A N 1
ATOM 1541 C CA . LYS A 1 194 ? 16.339 -17.372 2.766 1.00 40.84 194 LYS A CA 1
ATOM 1542 C C . LYS A 1 194 ? 16.177 -18.753 2.151 1.00 40.84 194 LYS A C 1
ATOM 1544 O O . LYS A 1 194 ? 16.826 -19.710 2.590 1.00 40.84 194 LYS A O 1
ATOM 1549 N N . ALA A 1 195 ? 15.293 -18.854 1.159 1.00 50.62 195 ALA A N 1
ATOM 1550 C CA . ALA A 1 195 ? 15.294 -19.977 0.247 1.00 50.62 195 ALA A CA 1
ATOM 1551 C C . ALA A 1 195 ? 16.755 -20.180 -0.165 1.00 50.62 195 ALA A C 1
ATOM 1553 O O . ALA A 1 195 ? 17.451 -19.205 -0.458 1.00 50.62 195 ALA A O 1
ATOM 1554 N N . LYS A 1 196 ? 17.261 -21.415 -0.040 1.00 49.09 196 LYS A N 1
ATOM 1555 C CA . LYS A 1 196 ? 18.656 -21.735 -0.369 1.00 49.09 196 LYS A CA 1
ATOM 1556 C C . LYS A 1 196 ? 18.948 -21.110 -1.726 1.00 49.09 196 LYS A C 1
ATOM 1558 O O . LYS A 1 196 ? 18.273 -21.483 -2.681 1.00 49.09 196 LYS A O 1
ATOM 1563 N N . ASP A 1 197 ? 19.882 -20.158 -1.765 1.00 64.75 197 ASP A N 1
ATOM 1564 C CA . ASP A 1 197 ? 20.197 -19.417 -2.983 1.00 64.75 197 ASP A CA 1
ATOM 1565 C C . ASP A 1 197 ? 20.409 -20.438 -4.113 1.00 64.75 197 ASP A C 1
ATOM 1567 O O . ASP A 1 197 ? 21.331 -21.262 -4.021 1.00 64.75 197 ASP A O 1
ATOM 1571 N N . PRO A 1 198 ? 19.526 -20.459 -5.132 1.00 65.56 198 PRO A N 1
ATOM 1572 C CA . PRO A 1 198 ? 19.581 -21.455 -6.191 1.00 65.56 198 PRO A CA 1
ATOM 1573 C C . PRO A 1 198 ? 20.903 -21.381 -6.960 1.00 65.56 198 PRO A C 1
ATOM 1575 O O . PRO A 1 198 ? 21.277 -22.358 -7.603 1.00 65.56 198 PRO A O 1
ATOM 1578 N N . PHE A 1 199 ? 21.653 -20.283 -6.830 1.00 64.31 199 PHE A N 1
ATOM 1579 C CA . PHE A 1 199 ? 22.939 -20.041 -7.472 1.00 64.31 199 PHE A CA 1
ATOM 1580 C C . PHE A 1 199 ? 24.149 -20.252 -6.548 1.00 64.31 199 PHE A C 1
ATOM 1582 O O . PHE A 1 199 ? 25.282 -20.125 -7.003 1.00 64.31 199 PHE A O 1
ATOM 1589 N N . ALA A 1 200 ? 23.962 -20.675 -5.290 1.00 67.31 200 ALA A N 1
ATOM 1590 C CA . ALA A 1 200 ? 25.060 -20.880 -4.329 1.00 67.31 200 ALA A CA 1
ATOM 1591 C C . ALA A 1 200 ? 26.089 -21.953 -4.744 1.00 67.31 200 ALA A C 1
ATOM 1593 O O . ALA A 1 20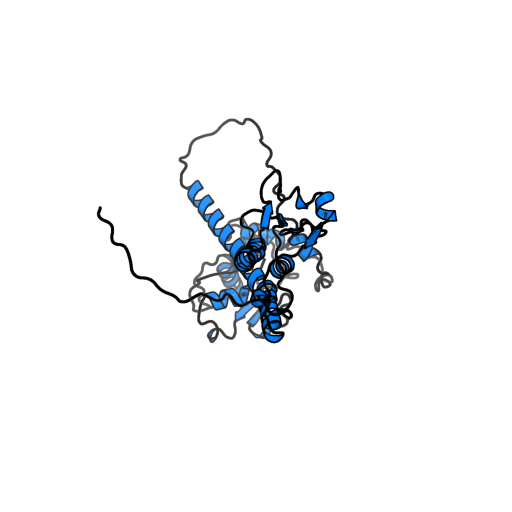0 ? 27.172 -22.038 -4.167 1.00 67.31 200 ALA A O 1
ATOM 1594 N N . HIS A 1 201 ? 25.743 -22.802 -5.714 1.00 70.62 201 HIS A N 1
ATOM 1595 C CA . HIS A 1 201 ? 26.619 -23.839 -6.256 1.00 70.62 201 HIS A CA 1
ATOM 1596 C C . HIS A 1 201 ? 27.503 -23.345 -7.417 1.00 70.62 201 HIS A C 1
ATOM 1598 O O . HIS A 1 201 ? 28.380 -24.086 -7.863 1.00 70.62 201 HIS A O 1
ATOM 1604 N N . LEU A 1 202 ? 27.270 -22.127 -7.918 1.00 70.56 202 LEU A N 1
ATOM 1605 C CA . LEU A 1 202 ? 28.015 -21.542 -9.029 1.00 70.56 202 LEU A CA 1
ATOM 1606 C C . LEU A 1 202 ? 29.282 -20.820 -8.539 1.00 70.56 202 LEU A C 1
ATOM 1608 O O . LEU A 1 202 ? 29.331 -20.328 -7.408 1.00 70.56 202 LEU A O 1
ATOM 1612 N N . PRO A 1 203 ? 30.331 -20.744 -9.378 1.00 74.06 203 PRO A N 1
ATOM 1613 C CA . PRO A 1 203 ? 31.516 -19.960 -9.062 1.00 74.06 203 PRO A CA 1
ATOM 1614 C C . PRO A 1 203 ? 31.155 -18.477 -8.910 1.00 74.06 203 PRO A C 1
ATOM 1616 O O . PRO A 1 203 ? 30.314 -17.942 -9.631 1.00 74.06 203 PRO A O 1
ATOM 1619 N N . LYS A 1 204 ? 31.810 -17.795 -7.965 1.00 74.25 204 LYS A N 1
ATOM 1620 C CA . LYS A 1 204 ? 31.587 -16.367 -7.721 1.00 74.25 204 LYS A CA 1
ATOM 1621 C C . LYS A 1 204 ? 32.003 -15.558 -8.954 1.00 74.25 204 LYS A C 1
ATOM 1623 O O . LYS A 1 204 ? 33.184 -15.528 -9.290 1.00 74.25 204 LYS A O 1
ATOM 1628 N N . SER A 1 205 ? 31.039 -14.887 -9.579 1.00 79.50 205 SER A N 1
ATOM 1629 C CA . SER A 1 205 ? 31.283 -14.001 -10.719 1.00 79.50 205 SER A CA 1
ATOM 1630 C C . SER A 1 205 ? 32.152 -12.794 -10.315 1.00 79.50 205 SER A C 1
ATOM 1632 O O . SER A 1 205 ? 31.954 -12.244 -9.224 1.00 79.50 205 SER A O 1
ATOM 1634 N N . PRO A 1 206 ? 33.096 -12.347 -11.167 1.00 80.00 206 PRO A N 1
ATOM 1635 C CA . PRO A 1 206 ? 33.819 -11.088 -10.984 1.00 80.00 206 PRO A CA 1
ATOM 1636 C C . PRO A 1 206 ? 32.923 -9.847 -11.133 1.00 80.00 206 PRO A C 1
ATOM 1638 O O . PRO A 1 206 ? 33.300 -8.775 -10.663 1.00 80.00 206 PRO A O 1
ATOM 1641 N N . PHE A 1 207 ? 31.738 -9.971 -11.740 1.00 84.06 207 PHE A N 1
ATOM 1642 C CA . PHE A 1 207 ? 30.791 -8.867 -11.869 1.00 84.06 207 PHE A CA 1
ATOM 1643 C C . PHE A 1 207 ? 29.968 -8.692 -10.587 1.00 84.06 207 PHE A C 1
ATOM 1645 O O . PHE A 1 207 ? 29.145 -9.539 -10.229 1.00 84.06 207 PHE A O 1
ATOM 1652 N N . VAL A 1 208 ? 30.167 -7.566 -9.896 1.00 83.31 208 VAL A N 1
ATOM 1653 C CA . VAL A 1 208 ? 29.421 -7.214 -8.679 1.00 83.31 208 VAL A CA 1
ATOM 1654 C C . VAL A 1 208 ? 28.215 -6.349 -9.047 1.00 83.31 208 VAL A C 1
ATOM 1656 O O . VAL A 1 208 ? 28.329 -5.135 -9.231 1.00 83.31 208 VAL A O 1
ATOM 1659 N N . LEU A 1 209 ? 27.034 -6.970 -9.118 1.00 81.88 209 LEU A N 1
ATOM 1660 C CA . LEU A 1 209 ? 25.797 -6.293 -9.520 1.00 81.88 209 LEU A CA 1
ATOM 1661 C C . LEU A 1 209 ? 25.452 -5.093 -8.618 1.00 81.88 209 LEU A C 1
ATOM 1663 O O . LEU A 1 209 ? 24.992 -4.069 -9.116 1.00 81.88 209 LEU A O 1
ATOM 1667 N N . ASP A 1 210 ? 25.714 -5.174 -7.313 1.00 79.81 210 ASP A N 1
ATOM 1668 C CA . ASP A 1 210 ? 25.425 -4.081 -6.374 1.00 79.81 210 ASP A CA 1
ATOM 1669 C C . ASP A 1 210 ? 26.301 -2.844 -6.607 1.00 79.81 210 ASP A C 1
ATOM 1671 O O . ASP A 1 210 ? 25.847 -1.711 -6.430 1.00 79.81 210 ASP A O 1
ATOM 1675 N N . GLU A 1 211 ? 27.546 -3.039 -7.049 1.00 83.81 211 GLU A N 1
ATOM 1676 C CA . GLU A 1 211 ? 28.424 -1.933 -7.431 1.00 83.81 211 GLU A CA 1
ATOM 1677 C C . GLU A 1 211 ? 27.914 -1.265 -8.709 1.00 83.81 211 GLU A C 1
ATOM 1679 O O . GLU A 1 211 ? 27.814 -0.038 -8.773 1.00 83.81 211 GLU A O 1
ATOM 1684 N N . PHE A 1 212 ? 27.508 -2.067 -9.696 1.00 85.69 212 PHE A N 1
ATOM 1685 C CA . PHE A 1 212 ? 26.894 -1.547 -10.911 1.00 85.69 212 PHE A CA 1
ATOM 1686 C C . PHE A 1 212 ? 25.591 -0.787 -10.616 1.00 85.69 212 PHE A C 1
ATOM 1688 O O . PHE A 1 212 ? 25.433 0.336 -11.085 1.00 85.69 212 PHE A O 1
ATOM 1695 N N . LYS A 1 213 ? 24.696 -1.325 -9.774 1.00 83.94 213 LYS A N 1
ATOM 1696 C CA . LYS A 1 213 ? 23.451 -0.651 -9.354 1.00 83.94 213 LYS A CA 1
ATOM 1697 C C . LYS A 1 213 ? 23.716 0.709 -8.706 1.00 83.94 213 LYS A C 1
ATOM 1699 O O . LYS A 1 213 ? 22.959 1.653 -8.937 1.00 83.94 213 LYS A O 1
ATOM 1704 N N . ARG A 1 214 ? 24.779 0.825 -7.899 1.00 83.62 214 ARG A N 1
ATOM 1705 C CA . ARG A 1 214 ? 25.197 2.100 -7.292 1.00 83.62 214 ARG A CA 1
ATOM 1706 C C . ARG A 1 214 ? 25.662 3.097 -8.347 1.00 83.62 214 ARG A C 1
ATOM 1708 O O . ARG A 1 214 ? 25.175 4.223 -8.332 1.00 83.62 214 ARG A O 1
ATOM 1715 N N . LYS A 1 215 ? 26.537 2.685 -9.270 1.00 82.94 215 LYS A N 1
ATOM 1716 C CA . LYS A 1 215 ? 27.018 3.549 -10.365 1.00 82.94 215 LYS A CA 1
ATOM 1717 C C . LYS A 1 215 ? 25.872 3.983 -11.278 1.00 82.94 215 LYS A C 1
ATOM 1719 O O . LYS A 1 215 ? 25.721 5.165 -11.546 1.00 82.94 215 LYS A O 1
ATOM 1724 N N . TYR A 1 216 ? 24.993 3.054 -11.647 1.00 84.62 216 TYR A N 1
ATOM 1725 C CA . TYR A 1 216 ? 23.806 3.333 -12.454 1.00 84.62 216 TYR A CA 1
ATOM 1726 C C . TYR A 1 216 ? 22.835 4.319 -11.786 1.00 84.62 216 TYR A C 1
ATOM 1728 O O . TYR A 1 216 ? 22.251 5.158 -12.459 1.00 84.62 216 TYR A O 1
ATOM 1736 N N . SER A 1 217 ? 22.659 4.250 -10.460 1.00 82.12 217 SER A N 1
ATOM 1737 C CA . SER A 1 217 ? 21.709 5.120 -9.752 1.00 82.12 217 SER A CA 1
ATOM 1738 C C . SER A 1 217 ? 22.271 6.486 -9.350 1.00 82.12 217 SER A C 1
ATOM 1740 O O . SER A 1 217 ? 21.472 7.370 -9.048 1.00 82.12 217 SER A O 1
ATOM 1742 N N . ASN A 1 218 ? 23.595 6.637 -9.256 1.00 83.44 218 ASN A N 1
ATOM 1743 C CA . ASN A 1 218 ? 24.234 7.828 -8.684 1.00 83.44 218 ASN A CA 1
ATOM 1744 C C . ASN A 1 218 ? 25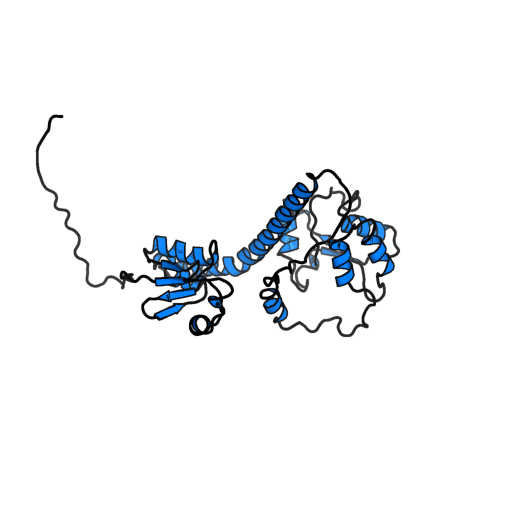.025 8.651 -9.709 1.00 83.44 218 ASN A C 1
ATOM 1746 O O . ASN A 1 218 ? 25.323 9.814 -9.440 1.00 83.44 218 ASN A O 1
ATOM 1750 N N . GLU A 1 219 ? 25.402 8.053 -10.838 1.00 87.06 219 GLU A N 1
ATOM 1751 C CA . GLU A 1 219 ? 26.293 8.650 -11.833 1.00 87.06 219 GLU A CA 1
ATOM 1752 C C . GLU A 1 219 ? 25.628 8.700 -13.215 1.00 87.06 219 GLU A C 1
ATOM 1754 O O . GLU A 1 219 ? 24.551 8.142 -13.436 1.00 87.06 219 GLU A O 1
ATOM 1759 N N . ASP A 1 220 ? 26.264 9.399 -14.156 1.00 85.31 220 ASP A N 1
ATOM 1760 C CA . ASP A 1 220 ? 25.742 9.548 -15.511 1.00 85.31 220 ASP A CA 1
ATOM 1761 C C . ASP A 1 220 ? 25.708 8.198 -16.246 1.00 85.31 220 ASP A C 1
ATOM 1763 O O . ASP A 1 220 ? 26.719 7.500 -16.389 1.00 85.31 220 ASP A O 1
ATOM 1767 N N . THR A 1 221 ? 24.520 7.819 -16.720 1.00 85.81 221 THR A N 1
ATOM 1768 C CA . THR A 1 221 ? 24.312 6.491 -17.300 1.00 85.81 221 THR A CA 1
ATOM 1769 C C . THR A 1 221 ? 25.023 6.334 -18.643 1.00 85.81 221 THR A C 1
ATOM 1771 O O . THR A 1 221 ? 25.582 5.270 -18.911 1.00 85.81 221 THR A O 1
ATOM 1774 N N . LEU A 1 222 ? 25.045 7.382 -19.472 1.00 84.25 222 LEU A N 1
ATOM 1775 C CA . LEU A 1 222 ? 25.604 7.324 -20.822 1.00 84.25 222 LEU A CA 1
ATOM 1776 C C . LEU A 1 222 ? 27.130 7.233 -20.803 1.00 84.25 222 LEU A C 1
ATOM 1778 O O . LEU A 1 222 ? 27.719 6.435 -21.531 1.00 84.25 222 LEU A O 1
ATOM 1782 N N . THR A 1 223 ? 27.764 8.058 -19.975 1.00 85.12 223 THR A N 1
ATOM 1783 C CA . THR A 1 223 ? 29.216 8.245 -19.971 1.00 85.12 223 THR A CA 1
ATOM 1784 C C . THR A 1 223 ? 29.936 7.403 -18.930 1.00 85.12 223 THR A C 1
ATOM 1786 O O . THR A 1 223 ? 31.123 7.136 -19.112 1.00 85.12 223 THR A O 1
ATOM 1789 N N . VAL A 1 224 ? 29.249 6.950 -17.873 1.00 86.50 224 VAL A N 1
ATOM 1790 C CA . VAL A 1 224 ? 29.884 6.192 -16.786 1.00 86.50 224 VAL A CA 1
ATOM 1791 C C . VAL A 1 224 ? 29.267 4.813 -16.594 1.00 86.50 224 VAL A C 1
ATOM 1793 O O . VAL A 1 224 ? 29.984 3.816 -16.688 1.00 86.50 224 VAL A O 1
ATOM 1796 N N . ALA A 1 225 ? 27.953 4.711 -16.371 1.00 86.44 225 ALA A N 1
ATOM 1797 C CA . ALA A 1 225 ? 27.348 3.422 -16.025 1.00 86.44 225 ALA A CA 1
ATOM 1798 C C . ALA A 1 225 ? 27.380 2.415 -17.188 1.00 86.44 225 ALA A C 1
ATOM 1800 O O . ALA A 1 225 ? 27.729 1.256 -16.969 1.00 86.44 225 ALA A O 1
ATOM 1801 N N . LEU A 1 226 ? 27.058 2.835 -18.417 1.00 87.81 226 LEU A N 1
ATOM 1802 C CA . LEU A 1 226 ? 27.076 1.961 -19.595 1.00 87.81 226 LEU A CA 1
ATOM 1803 C C . LEU A 1 226 ? 28.490 1.467 -19.950 1.00 87.81 226 LEU A C 1
ATOM 1805 O O . LEU A 1 226 ? 28.650 0.256 -20.114 1.00 87.81 226 LEU A O 1
ATOM 1809 N N . PRO A 1 227 ? 29.531 2.322 -20.036 1.00 90.88 227 PRO A N 1
ATOM 1810 C CA . PRO A 1 227 ? 30.898 1.842 -20.237 1.00 90.88 227 PRO A CA 1
ATOM 1811 C C . PRO A 1 227 ? 31.350 0.891 -19.128 1.00 90.88 227 PRO A C 1
ATOM 1813 O O . PRO A 1 227 ? 31.871 -0.183 -19.421 1.00 90.88 227 PRO A O 1
ATOM 1816 N N . HIS A 1 228 ? 31.071 1.237 -17.867 1.00 86.69 228 HIS A N 1
ATOM 1817 C CA . HIS A 1 228 ? 31.403 0.391 -16.726 1.00 86.69 228 HIS A CA 1
ATOM 1818 C C . HIS A 1 228 ? 30.707 -0.975 -16.795 1.00 86.69 228 HIS A C 1
ATOM 1820 O O . HIS A 1 228 ? 31.338 -1.995 -16.517 1.00 86.69 228 HIS A O 1
ATOM 1826 N N . PHE A 1 229 ? 29.427 -1.005 -17.182 1.00 89.56 229 PHE A N 1
ATOM 1827 C CA . PHE A 1 229 ? 28.674 -2.238 -17.393 1.00 89.56 229 PHE A CA 1
ATOM 1828 C C . PHE A 1 229 ? 29.382 -3.134 -18.405 1.00 89.56 229 PHE A C 1
ATOM 1830 O O . PHE A 1 229 ? 29.743 -4.252 -18.066 1.00 89.56 229 PHE A O 1
ATOM 1837 N N . TRP A 1 230 ? 29.645 -2.634 -19.613 1.00 89.25 230 TRP A N 1
ATOM 1838 C CA . TRP A 1 230 ? 30.240 -3.441 -20.680 1.00 89.25 230 TRP A CA 1
ATOM 1839 C C . TRP A 1 230 ? 31.688 -3.864 -20.410 1.00 89.25 230 TRP A C 1
ATOM 1841 O O . TRP A 1 230 ? 32.105 -4.909 -20.900 1.00 89.25 230 TRP A O 1
ATOM 1851 N N . GLU A 1 231 ? 32.449 -3.084 -19.639 1.00 89.50 231 GLU A N 1
ATOM 1852 C CA . GLU A 1 231 ? 33.819 -3.431 -19.244 1.00 89.50 231 GLU A CA 1
ATOM 1853 C C . GLU A 1 231 ? 33.862 -4.556 -18.199 1.00 89.50 231 GLU A C 1
ATOM 1855 O O . GLU A 1 231 ? 34.729 -5.425 -18.267 1.00 89.50 231 GLU A O 1
ATOM 1860 N N . HIS A 1 232 ? 32.915 -4.565 -17.257 1.00 87.31 232 HIS A N 1
ATOM 1861 C CA . HIS A 1 232 ? 32.919 -5.493 -16.123 1.00 87.31 232 HIS A CA 1
ATOM 1862 C C . HIS A 1 232 ? 31.927 -6.653 -16.283 1.00 87.31 232 HIS A C 1
ATOM 1864 O O . HIS A 1 232 ? 31.926 -7.559 -15.451 1.00 87.31 232 HIS A O 1
ATOM 1870 N N . PHE A 1 233 ? 31.072 -6.634 -17.312 1.00 87.81 233 PHE A N 1
ATOM 1871 C CA . PHE A 1 233 ? 30.036 -7.643 -17.518 1.00 87.81 233 PHE A CA 1
ATOM 1872 C C . PHE A 1 233 ? 30.645 -9.033 -17.728 1.00 87.81 233 PHE A C 1
ATOM 1874 O O . PHE A 1 233 ? 31.340 -9.301 -18.711 1.00 87.81 233 PHE A O 1
ATOM 1881 N N . ASP A 1 234 ? 30.336 -9.937 -16.802 1.00 86.69 234 ASP A N 1
ATOM 1882 C CA . ASP A 1 234 ? 30.769 -11.325 -16.856 1.00 86.69 234 ASP A CA 1
ATOM 1883 C C . ASP A 1 234 ? 29.778 -12.176 -17.653 1.00 86.69 234 ASP A C 1
ATOM 1885 O O . ASP A 1 234 ? 28.673 -12.470 -17.198 1.00 86.69 234 ASP A O 1
ATOM 1889 N N . ARG A 1 235 ? 30.210 -12.604 -18.840 1.00 83.06 235 ARG A N 1
ATOM 1890 C CA . ARG A 1 235 ? 29.408 -13.410 -19.768 1.00 83.06 235 ARG A CA 1
ATOM 1891 C C . ARG A 1 235 ? 29.195 -14.855 -19.303 1.00 83.06 235 ARG A C 1
ATOM 1893 O O . ARG A 1 235 ? 28.296 -15.515 -19.817 1.00 83.06 235 ARG A O 1
ATOM 1900 N N . GLU A 1 236 ? 30.039 -15.367 -18.407 1.00 80.12 236 GLU A N 1
ATOM 1901 C CA . GLU A 1 236 ? 29.943 -16.749 -17.920 1.00 80.12 236 GLU A CA 1
ATOM 1902 C C . GLU A 1 236 ? 29.026 -16.845 -16.696 1.00 80.12 236 GLU A C 1
ATOM 1904 O O . GLU A 1 236 ? 28.263 -17.804 -16.573 1.00 80.12 236 GLU A O 1
ATOM 1909 N N . GLY A 1 237 ? 29.061 -15.838 -15.817 1.00 81.88 237 GLY A N 1
ATOM 1910 C CA . GLY A 1 237 ? 28.204 -15.759 -14.634 1.00 81.88 237 GLY A CA 1
ATOM 1911 C C . GLY A 1 237 ? 26.842 -15.102 -14.869 1.00 81.88 237 GLY A C 1
ATOM 1912 O O . GLY A 1 237 ? 25.895 -15.409 -14.146 1.00 81.88 237 GLY A O 1
ATOM 1913 N N . TRP A 1 238 ? 26.715 -14.221 -15.869 1.00 85.69 238 TRP A N 1
ATOM 1914 C CA . TRP A 1 238 ? 25.496 -13.448 -16.119 1.00 85.69 238 TRP A CA 1
ATOM 1915 C C . TRP A 1 238 ? 25.004 -13.562 -17.559 1.00 85.69 238 TRP A C 1
ATOM 1917 O O . TRP A 1 238 ? 25.759 -13.717 -18.514 1.00 85.69 238 TRP A O 1
ATOM 1927 N N . SER A 1 239 ? 23.687 -13.446 -17.723 1.00 88.25 239 SER A N 1
ATOM 1928 C CA . SER A 1 239 ? 23.041 -13.417 -19.033 1.00 88.25 239 SER A CA 1
ATOM 1929 C C . SER A 1 239 ? 22.011 -12.298 -19.102 1.00 88.25 239 SER A C 1
ATOM 1931 O O . SER A 1 239 ? 21.390 -11.944 -18.101 1.00 88.25 239 SER A O 1
ATOM 1933 N N . LEU A 1 240 ? 21.843 -11.735 -20.297 1.00 90.62 240 LEU A N 1
ATOM 1934 C CA . LEU A 1 240 ? 20.868 -10.686 -20.571 1.00 90.62 240 LEU A CA 1
ATOM 1935 C C . LEU A 1 240 ? 19.613 -11.291 -21.191 1.00 90.62 240 LEU A C 1
ATOM 1937 O O . LEU A 1 240 ? 19.696 -12.100 -22.117 1.00 90.62 240 LEU A O 1
ATOM 1941 N N . TRP A 1 241 ? 18.450 -10.877 -20.695 1.00 89.88 241 TRP A N 1
ATOM 1942 C CA . TRP A 1 241 ? 17.155 -11.370 -21.151 1.00 89.88 241 TRP A CA 1
ATOM 1943 C C . TRP A 1 241 ? 16.261 -10.207 -21.557 1.00 89.88 241 TRP A C 1
ATOM 1945 O O . TRP A 1 241 ? 15.994 -9.300 -20.772 1.00 89.88 241 TRP A O 1
ATOM 1955 N N . TYR A 1 242 ? 15.792 -10.252 -22.799 1.00 88.81 242 TYR A N 1
ATOM 1956 C CA . TYR A 1 242 ? 14.751 -9.369 -23.291 1.00 88.81 242 TYR A CA 1
ATOM 1957 C C . TYR A 1 242 ? 13.386 -9.982 -23.006 1.00 88.81 242 TYR A C 1
ATOM 1959 O O . TYR A 1 242 ? 13.149 -11.151 -23.328 1.00 88.81 242 TYR A O 1
ATOM 1967 N N . CYS A 1 243 ? 12.503 -9.173 -22.423 1.00 87.75 243 CYS A N 1
ATOM 1968 C CA . CYS A 1 243 ? 11.187 -9.606 -21.984 1.00 87.75 243 CYS A CA 1
ATOM 1969 C C . CYS A 1 243 ? 10.114 -8.703 -22.587 1.00 87.75 243 CYS A C 1
ATOM 1971 O O . CYS A 1 243 ? 10.214 -7.480 -22.487 1.00 87.75 243 CYS A O 1
ATOM 1973 N N . GLN A 1 244 ? 9.077 -9.289 -23.182 1.00 86.75 244 GLN A N 1
ATOM 1974 C CA . GLN A 1 244 ? 7.936 -8.536 -23.707 1.00 86.75 244 GLN A CA 1
ATOM 1975 C C . GLN A 1 244 ? 6.627 -9.185 -23.271 1.00 86.75 244 GLN A C 1
ATOM 1977 O O . GLN A 1 244 ? 6.444 -10.394 -23.433 1.00 86.75 244 GLN A O 1
ATOM 1982 N N . TYR A 1 245 ? 5.725 -8.379 -22.712 1.00 87.25 245 TYR A N 1
ATOM 1983 C CA . TYR A 1 245 ? 4.419 -8.838 -22.248 1.00 87.25 245 TYR A CA 1
ATOM 1984 C C . TYR A 1 245 ? 3.561 -9.324 -23.421 1.00 87.25 245 TYR A C 1
ATOM 1986 O O . TYR A 1 245 ? 3.475 -8.644 -24.445 1.00 87.25 245 TYR A O 1
ATOM 1994 N N . ARG A 1 246 ? 2.955 -10.508 -23.278 1.00 84.25 246 ARG A N 1
ATOM 1995 C CA . ARG A 1 246 ? 2.250 -11.199 -24.369 1.00 84.25 246 ARG A CA 1
ATOM 1996 C C . ARG A 1 246 ? 0.837 -10.689 -24.622 1.00 84.25 246 ARG A C 1
ATOM 1998 O O . ARG A 1 246 ? 0.368 -10.867 -25.739 1.00 84.25 246 ARG A O 1
ATOM 2005 N N . TYR A 1 247 ? 0.210 -10.054 -23.632 1.00 83.38 247 TYR A N 1
ATOM 2006 C CA . TYR A 1 247 ? -1.195 -9.629 -23.688 1.00 83.38 247 TYR A CA 1
ATOM 2007 C C . TYR A 1 247 ? -1.351 -8.098 -23.603 1.00 83.38 247 TYR A C 1
ATOM 2009 O O . TYR A 1 247 ? -2.049 -7.583 -22.727 1.00 83.38 247 TYR A O 1
ATOM 2017 N N . PRO A 1 248 ? -0.671 -7.306 -24.459 1.00 81.25 248 PRO A N 1
ATOM 2018 C CA . PRO A 1 248 ? -0.705 -5.844 -24.373 1.00 81.25 248 PRO A CA 1
ATOM 2019 C C . PRO A 1 248 ? -2.113 -5.243 -24.534 1.00 81.25 248 PRO A C 1
ATOM 2021 O O . PRO A 1 248 ? -2.323 -4.100 -24.135 1.00 81.25 248 PRO A O 1
ATOM 2024 N N . GLU A 1 249 ? -3.063 -5.980 -25.107 1.00 79.31 249 GLU A N 1
ATOM 2025 C CA . GLU A 1 249 ? -4.479 -5.624 -25.220 1.00 79.31 249 GLU A CA 1
ATOM 2026 C C . GLU A 1 249 ? -5.198 -5.489 -23.869 1.00 79.31 249 GLU A C 1
ATOM 2028 O O . GLU A 1 249 ? -6.134 -4.697 -23.761 1.00 79.31 249 GLU A O 1
ATOM 2033 N N . GLU A 1 250 ? -4.743 -6.188 -22.826 1.00 80.25 250 GLU A N 1
ATOM 2034 C CA . GLU A 1 250 ? -5.311 -6.082 -21.474 1.00 80.25 250 GLU A CA 1
ATOM 2035 C C . GLU A 1 250 ? -4.892 -4.773 -20.778 1.00 80.25 250 GLU A C 1
ATOM 2037 O O . GLU A 1 250 ? -5.551 -4.286 -19.855 1.00 80.25 250 GLU A O 1
ATOM 2042 N N . LEU A 1 251 ? -3.817 -4.141 -21.262 1.00 77.00 251 LEU A N 1
ATOM 2043 C CA . LEU A 1 251 ? -3.217 -2.935 -20.694 1.00 77.00 251 LEU A CA 1
ATOM 2044 C C . LEU A 1 251 ? -3.769 -1.672 -21.363 1.00 77.00 251 LEU A C 1
ATOM 2046 O O . LEU A 1 251 ? -3.057 -0.921 -22.030 1.00 77.00 251 LEU A O 1
ATOM 2050 N N . SER A 1 252 ? -5.067 -1.432 -21.164 1.00 74.06 252 SER A N 1
ATOM 2051 C CA . SER A 1 252 ? -5.771 -0.289 -21.766 1.00 74.06 252 SER A CA 1
ATOM 2052 C C . SER A 1 252 ? -5.337 1.079 -21.218 1.00 74.06 252 SER A C 1
ATOM 2054 O O . SER A 1 252 ? -5.436 2.085 -21.921 1.00 74.06 252 SER A O 1
ATOM 2056 N N . GLN A 1 253 ? -4.851 1.133 -19.974 1.00 75.44 253 GLN A N 1
ATOM 2057 C CA . GLN A 1 253 ? -4.435 2.366 -19.302 1.00 75.44 253 GLN A CA 1
ATOM 2058 C C . GLN A 1 253 ? -3.039 2.219 -18.694 1.00 75.44 253 GLN A C 1
ATOM 2060 O O . GLN A 1 253 ? -2.668 1.161 -18.190 1.00 75.44 253 GLN A O 1
ATOM 2065 N N . THR A 1 254 ? -2.273 3.310 -18.686 1.00 70.00 254 THR A N 1
ATOM 2066 C CA . THR A 1 254 ? -0.865 3.333 -18.248 1.00 70.00 254 THR A CA 1
ATOM 2067 C C . THR A 1 254 ? -0.668 2.897 -16.794 1.00 70.00 254 THR A C 1
ATOM 2069 O O . THR A 1 254 ? 0.314 2.229 -16.477 1.00 70.00 254 THR A O 1
ATOM 2072 N N . PHE A 1 255 ? -1.613 3.200 -15.900 1.00 71.56 255 PHE A N 1
ATOM 2073 C CA . PHE A 1 255 ? -1.515 2.761 -14.505 1.00 71.56 255 PHE A CA 1
ATOM 2074 C C . PHE A 1 255 ? -1.683 1.239 -14.352 1.00 71.56 255 PHE A C 1
ATOM 2076 O O . PHE A 1 255 ? -1.104 0.663 -13.436 1.00 71.56 255 PHE A O 1
ATOM 2083 N N . MET A 1 256 ? -2.423 0.571 -15.251 1.00 72.25 256 MET A N 1
ATOM 2084 C CA . MET A 1 256 ? -2.608 -0.886 -15.207 1.00 72.25 256 MET A CA 1
ATOM 2085 C C . MET A 1 256 ? -1.279 -1.599 -15.463 1.00 72.25 256 MET A C 1
ATOM 2087 O O . MET A 1 256 ? -0.919 -2.507 -14.720 1.00 72.25 256 MET A O 1
ATOM 2091 N N . SER A 1 257 ? -0.504 -1.125 -16.447 1.00 74.94 257 SER A N 1
ATOM 2092 C CA . SER A 1 257 ? 0.837 -1.651 -16.726 1.00 74.94 257 SER A CA 1
ATOM 2093 C C . SER A 1 257 ? 1.820 -1.406 -15.579 1.00 74.94 257 SER A C 1
ATOM 2095 O O . SER A 1 257 ? 2.589 -2.299 -15.232 1.00 74.94 257 SER A O 1
ATOM 2097 N N . CYS A 1 258 ? 1.774 -0.230 -14.944 1.00 69.44 258 CYS A N 1
ATOM 2098 C CA . CYS A 1 258 ? 2.658 0.090 -13.821 1.00 69.44 258 CYS A CA 1
ATOM 2099 C C . CYS A 1 258 ? 2.336 -0.747 -12.575 1.00 69.44 258 CYS A C 1
ATOM 2101 O O . CYS A 1 258 ? 3.253 -1.208 -11.892 1.00 69.44 258 CYS A O 1
ATOM 2103 N N . ASN A 1 259 ? 1.048 -0.986 -12.309 1.00 71.62 259 ASN A N 1
ATOM 2104 C CA . ASN A 1 259 ? 0.598 -1.822 -11.199 1.00 71.62 259 ASN A CA 1
ATOM 2105 C C . ASN A 1 259 ? 0.948 -3.297 -11.422 1.00 71.62 259 ASN A C 1
ATOM 2107 O O . ASN A 1 259 ? 1.425 -3.938 -10.491 1.00 71.62 259 ASN A O 1
ATOM 2111 N N . LEU A 1 260 ? 0.785 -3.812 -12.647 1.00 73.31 260 LEU A N 1
ATOM 2112 C CA . LEU A 1 260 ? 1.138 -5.194 -12.987 1.00 73.31 260 LEU A CA 1
ATOM 2113 C C . LEU A 1 260 ? 2.628 -5.472 -12.733 1.00 73.31 260 LEU A C 1
ATOM 2115 O O . LEU A 1 260 ? 2.973 -6.439 -12.064 1.00 73.31 260 LEU A O 1
ATOM 2119 N N . ILE A 1 261 ? 3.502 -4.574 -13.195 1.00 73.25 261 ILE A N 1
ATOM 2120 C CA . ILE A 1 261 ? 4.960 -4.679 -13.024 1.00 73.25 261 ILE A CA 1
ATOM 2121 C C . ILE A 1 261 ? 5.380 -4.535 -11.548 1.00 73.25 261 ILE A C 1
ATOM 2123 O O . ILE A 1 261 ? 6.376 -5.123 -11.140 1.00 73.25 261 ILE A O 1
ATOM 2127 N N . THR A 1 262 ? 4.644 -3.755 -10.745 1.00 65.38 262 THR A N 1
ATOM 2128 C CA . THR A 1 262 ? 5.033 -3.425 -9.358 1.00 65.38 262 THR A CA 1
ATOM 2129 C C . THR A 1 262 ? 4.452 -4.377 -8.310 1.00 65.38 262 THR A C 1
ATOM 2131 O O . THR A 1 262 ? 5.112 -4.634 -7.310 1.00 65.38 262 THR A O 1
ATOM 2134 N N . GLY A 1 263 ? 3.224 -4.865 -8.498 1.00 57.03 263 GLY A N 1
ATOM 2135 C CA . GLY A 1 263 ? 2.498 -5.647 -7.489 1.00 57.03 263 GLY A CA 1
ATOM 2136 C C . GLY A 1 263 ? 2.046 -7.033 -7.943 1.00 57.03 263 GLY A C 1
ATOM 2137 O O . GLY A 1 263 ? 1.542 -7.783 -7.116 1.00 57.03 263 GLY A O 1
ATOM 2138 N N . GLY A 1 264 ? 2.193 -7.366 -9.230 1.00 51.91 264 GLY A N 1
ATOM 2139 C CA . GLY A 1 264 ? 1.666 -8.603 -9.812 1.00 51.91 264 GLY A CA 1
ATOM 2140 C C . GLY A 1 264 ? 2.709 -9.655 -10.176 1.00 51.91 264 GLY A C 1
ATOM 2141 O O . GLY A 1 264 ? 2.311 -10.739 -10.565 1.00 51.91 264 GLY A O 1
ATOM 2142 N N . LEU A 1 265 ? 4.010 -9.364 -10.072 1.00 56.38 265 LEU A N 1
ATOM 2143 C CA . LEU A 1 265 ? 5.053 -10.355 -10.338 1.00 56.38 265 LEU A CA 1
ATOM 2144 C C . LEU A 1 265 ? 5.371 -11.116 -9.049 1.00 56.38 265 LEU A C 1
ATOM 2146 O O . LEU A 1 265 ? 5.851 -10.533 -8.076 1.00 56.38 265 LEU A O 1
ATOM 2150 N N . CYS A 1 266 ? 5.100 -12.420 -9.044 1.00 49.53 266 CYS A N 1
ATOM 2151 C CA . CYS A 1 266 ? 5.501 -13.339 -7.987 1.00 49.53 266 CYS A CA 1
ATOM 2152 C C . CYS A 1 266 ? 7.006 -13.169 -7.685 1.00 49.53 266 CYS A C 1
ATOM 2154 O O . CYS A 1 266 ? 7.797 -13.146 -8.633 1.00 49.53 266 CYS A O 1
ATOM 2156 N N . PRO A 1 267 ? 7.432 -13.109 -6.405 1.00 54.34 267 PRO A N 1
ATOM 2157 C CA . PRO A 1 267 ? 8.844 -12.959 -6.030 1.00 54.34 267 PRO A CA 1
ATOM 2158 C C . PRO A 1 267 ? 9.777 -13.983 -6.694 1.00 54.34 267 PRO A C 1
ATOM 2160 O O . PRO A 1 267 ? 10.906 -13.654 -7.050 1.00 54.34 267 PRO A O 1
ATOM 2163 N N . ASP A 1 268 ? 9.265 -15.192 -6.944 1.00 53.91 268 ASP A N 1
ATOM 2164 C CA . ASP A 1 268 ? 9.998 -16.299 -7.565 1.00 53.91 268 ASP A CA 1
ATOM 2165 C C . ASP A 1 268 ? 9.660 -16.497 -9.055 1.00 53.91 268 ASP A C 1
ATOM 2167 O O . ASP A 1 268 ? 10.092 -17.475 -9.663 1.00 53.91 268 ASP A O 1
ATOM 2171 N N . TRP A 1 269 ? 8.862 -15.599 -9.650 1.00 58.78 269 TRP A N 1
ATOM 2172 C CA . TRP A 1 269 ? 8.451 -15.582 -11.065 1.00 58.78 269 TRP A CA 1
ATOM 2173 C C . TRP A 1 269 ? 7.738 -16.853 -11.570 1.00 58.78 269 TRP A C 1
ATOM 2175 O O . TRP A 1 269 ? 7.410 -16.948 -12.750 1.00 58.78 269 TRP A O 1
ATOM 2185 N N . GLN A 1 270 ? 7.435 -17.815 -10.694 1.00 56.81 270 GLN A N 1
ATOM 2186 C CA . GLN A 1 270 ? 6.862 -19.116 -11.066 1.00 56.81 270 GLN A CA 1
ATOM 2187 C C . GLN A 1 270 ? 5.455 -19.024 -11.667 1.00 56.81 270 GLN A C 1
ATOM 2189 O O . GLN A 1 270 ? 5.065 -19.903 -12.431 1.00 56.81 270 GLN A O 1
ATOM 2194 N N . VAL A 1 271 ? 4.698 -17.981 -11.322 1.00 56.41 271 VAL A N 1
ATOM 2195 C CA . VAL A 1 271 ? 3.290 -17.829 -11.723 1.00 56.41 271 VAL A CA 1
ATOM 2196 C C . VAL A 1 271 ? 3.144 -16.941 -12.961 1.00 56.41 271 VAL A C 1
ATOM 2198 O O . VAL A 1 271 ? 2.314 -17.222 -13.819 1.00 56.41 271 VAL A O 1
ATOM 2201 N N . ASP A 1 272 ? 3.992 -15.920 -13.108 1.00 65.69 272 ASP A N 1
ATOM 2202 C CA . ASP A 1 272 ? 3.800 -14.881 -14.130 1.00 65.69 272 ASP A CA 1
ATOM 2203 C C . ASP A 1 272 ? 4.700 -15.041 -15.358 1.00 65.69 272 ASP A C 1
ATOM 2205 O O . ASP A 1 272 ? 4.502 -14.338 -16.350 1.00 65.69 272 ASP A O 1
ATOM 2209 N N . TYR A 1 273 ? 5.670 -15.968 -15.341 1.00 70.31 273 TYR A N 1
ATOM 2210 C CA . TYR A 1 273 ? 6.624 -16.122 -16.447 1.00 70.31 273 TYR A CA 1
ATOM 2211 C C . TYR A 1 273 ? 5.941 -16.410 -17.796 1.00 70.31 273 TYR A C 1
ATOM 2213 O O . TYR A 1 273 ? 6.427 -15.946 -18.827 1.00 70.31 273 TYR A O 1
ATOM 2221 N N . GLU A 1 274 ? 4.809 -17.123 -17.813 1.00 75.81 274 GLU A N 1
ATOM 2222 C CA . GLU A 1 274 ? 4.089 -17.483 -19.046 1.00 75.81 274 GLU A CA 1
ATOM 2223 C C . GLU A 1 274 ? 3.475 -16.270 -19.748 1.00 75.81 274 GLU A C 1
ATOM 2225 O O . GLU A 1 274 ? 3.373 -16.247 -20.976 1.00 75.81 274 GLU A O 1
ATOM 2230 N N . SER A 1 275 ? 3.134 -15.233 -18.983 1.00 81.19 275 SER A N 1
ATOM 2231 C CA . SER A 1 275 ? 2.550 -13.987 -19.485 1.00 81.19 275 SER A CA 1
ATOM 2232 C C . SER A 1 275 ? 3.564 -13.108 -20.222 1.00 81.19 275 SER A C 1
ATOM 2234 O O . SER A 1 275 ? 3.188 -12.157 -20.912 1.00 81.19 275 SER A O 1
ATOM 2236 N N . TYR A 1 276 ? 4.854 -13.441 -20.132 1.00 84.00 276 TYR A N 1
ATOM 2237 C CA . TYR A 1 276 ? 5.936 -12.750 -20.820 1.00 84.00 276 TYR A CA 1
ATOM 2238 C C . TYR A 1 276 ? 6.606 -13.671 -21.845 1.00 84.00 276 TYR A C 1
ATOM 2240 O O . TYR A 1 276 ? 6.662 -14.899 -21.736 1.00 84.00 276 TYR A O 1
ATOM 2248 N N . SER A 1 277 ? 7.083 -13.070 -22.925 1.00 84.88 277 SER A N 1
ATOM 2249 C CA . SER A 1 277 ? 8.009 -13.709 -23.851 1.00 84.88 277 SER A CA 1
ATOM 2250 C C . SER A 1 277 ? 9.427 -13.403 -23.402 1.00 84.88 277 SER A C 1
ATOM 2252 O O . SER A 1 277 ? 9.714 -12.277 -23.008 1.00 84.88 277 SER A O 1
ATOM 2254 N N . TRP A 1 278 ? 10.294 -14.410 -23.458 1.00 85.75 278 TRP A N 1
ATOM 2255 C CA . TRP A 1 278 ? 11.649 -14.352 -22.929 1.00 85.75 278 TRP A CA 1
ATOM 2256 C C . TRP A 1 278 ? 12.623 -14.724 -24.027 1.00 85.75 278 TRP A C 1
ATOM 2258 O O . TRP A 1 278 ? 12.517 -15.798 -24.623 1.00 85.75 278 TRP A O 1
ATOM 2268 N N . ARG A 1 279 ? 13.586 -13.848 -24.291 1.00 89.75 279 ARG A N 1
ATOM 2269 C CA . ARG A 1 279 ? 14.658 -14.120 -25.242 1.00 89.75 279 ARG A CA 1
ATOM 2270 C C . ARG A 1 279 ? 15.990 -13.763 -24.618 1.00 89.75 279 ARG A C 1
ATOM 2272 O O . ARG A 1 279 ? 16.234 -12.604 -24.293 1.00 89.75 279 ARG A O 1
ATOM 2279 N N . ARG A 1 280 ? 16.873 -14.754 -24.507 1.00 89.56 280 ARG A N 1
ATOM 2280 C CA . ARG A 1 280 ? 18.269 -14.508 -24.153 1.00 89.56 280 ARG A CA 1
ATOM 2281 C C . ARG A 1 280 ? 18.929 -13.703 -25.271 1.00 89.56 280 ARG A C 1
ATOM 2283 O O . ARG A 1 280 ? 18.864 -14.102 -26.434 1.00 89.56 280 ARG A O 1
ATOM 2290 N N . LEU A 1 281 ? 19.536 -12.583 -24.910 1.00 89.44 281 LEU A N 1
ATOM 2291 C CA . LEU A 1 281 ? 20.273 -11.728 -25.827 1.00 89.44 281 LEU A CA 1
ATOM 2292 C C . LEU A 1 281 ? 21.735 -12.167 -25.910 1.00 89.44 281 LEU A C 1
ATOM 2294 O O . LEU A 1 281 ? 22.299 -12.671 -24.939 1.00 89.44 281 LEU A O 1
ATOM 2298 N N . ASP A 1 282 ? 22.335 -11.951 -27.077 1.00 89.12 282 ASP A N 1
ATOM 2299 C CA . ASP A 1 282 ? 23.777 -12.073 -27.274 1.00 89.12 282 ASP A CA 1
ATOM 2300 C C . ASP A 1 282 ? 24.448 -10.726 -26.935 1.00 89.12 282 ASP A C 1
ATOM 2302 O O . ASP A 1 282 ? 24.194 -9.753 -27.657 1.00 89.12 282 ASP A O 1
ATOM 2306 N N . PRO A 1 283 ? 25.288 -10.643 -25.882 1.00 89.19 283 PRO A N 1
ATOM 2307 C CA . PRO A 1 283 ? 25.965 -9.410 -25.467 1.00 89.19 283 PRO A CA 1
ATOM 2308 C C . PRO A 1 283 ? 26.797 -8.735 -26.569 1.00 89.19 283 PRO A C 1
ATOM 2310 O O . PRO A 1 283 ? 27.002 -7.521 -26.531 1.00 89.19 283 PRO A O 1
ATOM 2313 N N . ASP A 1 284 ? 27.275 -9.494 -27.558 1.00 87.19 284 ASP A N 1
ATOM 2314 C CA . ASP A 1 284 ? 28.107 -8.956 -28.637 1.00 87.19 284 ASP A CA 1
ATOM 2315 C C . ASP A 1 284 ? 27.281 -8.450 -29.831 1.00 87.19 284 ASP A C 1
ATOM 2317 O O . ASP A 1 284 ? 27.801 -7.748 -30.703 1.00 87.19 284 ASP A O 1
ATOM 2321 N N . SER A 1 285 ? 25.976 -8.732 -29.852 1.00 91.44 285 SER A N 1
ATOM 2322 C CA . SER A 1 285 ? 25.089 -8.267 -30.915 1.00 91.44 285 SER A CA 1
ATOM 2323 C C . SER A 1 285 ? 24.846 -6.756 -30.841 1.00 91.44 285 SER A C 1
ATOM 2325 O O . SER A 1 285 ? 24.640 -6.176 -29.771 1.00 91.44 285 SER A O 1
ATOM 2327 N N . ALA A 1 286 ? 24.813 -6.106 -32.009 1.00 89.50 286 ALA A N 1
ATOM 2328 C CA . ALA A 1 286 ? 24.444 -4.693 -32.115 1.00 89.50 286 ALA A CA 1
ATOM 2329 C C . ALA A 1 286 ? 23.030 -4.439 -31.566 1.00 89.50 286 ALA A C 1
ATOM 2331 O O . ALA A 1 286 ? 22.802 -3.434 -30.902 1.00 89.50 286 ALA A O 1
ATOM 2332 N N . GLU A 1 287 ? 22.119 -5.396 -31.770 1.00 89.81 287 GLU A N 1
ATOM 2333 C CA . GLU A 1 287 ? 20.770 -5.376 -31.206 1.00 89.81 287 GLU A CA 1
ATOM 2334 C C . GLU A 1 287 ? 20.805 -5.308 -29.673 1.00 89.81 287 GLU A C 1
ATOM 2336 O O . GLU A 1 287 ? 20.180 -4.428 -29.089 1.00 89.81 287 GLU A O 1
ATOM 2341 N N . CYS A 1 288 ? 21.563 -6.187 -29.006 1.00 89.81 288 CYS A N 1
ATOM 2342 C CA . CYS A 1 288 ? 21.647 -6.179 -27.547 1.00 89.81 288 CYS A CA 1
ATOM 2343 C C . CYS A 1 288 ? 22.232 -4.872 -27.018 1.00 89.81 288 CYS A C 1
ATOM 2345 O O . CYS A 1 288 ? 21.740 -4.360 -26.015 1.00 89.81 288 CYS A O 1
ATOM 2347 N N . ARG A 1 289 ? 23.247 -4.316 -27.689 1.00 89.88 289 ARG A N 1
ATOM 2348 C CA . ARG A 1 289 ? 23.831 -3.026 -27.305 1.00 89.88 289 ARG A CA 1
ATOM 2349 C C . ARG A 1 289 ? 22.810 -1.905 -27.399 1.00 89.88 289 ARG A C 1
ATOM 2351 O O . ARG A 1 289 ? 22.655 -1.173 -26.430 1.00 89.88 289 ARG A O 1
ATOM 2358 N N . THR A 1 290 ? 22.080 -1.816 -28.509 1.00 90.56 290 THR A N 1
ATOM 2359 C CA . THR A 1 290 ? 21.010 -0.826 -28.673 1.00 90.56 290 THR A CA 1
ATOM 2360 C C . THR A 1 290 ? 19.932 -0.998 -27.609 1.00 90.56 290 THR A C 1
ATOM 2362 O O . THR A 1 290 ? 19.634 -0.039 -26.910 1.00 90.56 290 THR A O 1
ATOM 2365 N N . LEU A 1 291 ? 19.419 -2.217 -27.409 1.00 89.88 291 LEU A N 1
ATOM 2366 C CA . LEU A 1 291 ? 18.392 -2.485 -26.399 1.00 89.88 291 LEU A CA 1
ATOM 2367 C C . LEU A 1 291 ? 18.867 -2.080 -24.998 1.00 89.88 291 LEU A C 1
ATOM 2369 O O . LEU A 1 291 ? 18.176 -1.341 -24.309 1.00 89.88 291 LEU A O 1
ATOM 2373 N N . VAL A 1 292 ? 20.050 -2.526 -24.573 1.00 90.25 292 VAL A N 1
ATOM 2374 C CA . VAL A 1 292 ? 20.591 -2.188 -23.247 1.00 90.25 292 VAL A CA 1
ATOM 2375 C C . VAL A 1 292 ? 20.773 -0.681 -23.106 1.00 90.25 292 VAL A C 1
ATOM 2377 O O . VAL A 1 292 ? 20.374 -0.128 -22.089 1.00 90.25 292 VAL A O 1
ATOM 2380 N N . THR A 1 293 ? 21.319 -0.007 -24.119 1.00 89.62 293 THR A N 1
ATOM 2381 C CA . THR A 1 293 ? 21.485 1.449 -24.108 1.00 89.62 293 THR A CA 1
ATOM 2382 C C . THR A 1 293 ? 20.142 2.164 -23.961 1.00 89.62 293 THR A C 1
ATOM 2384 O O . THR A 1 293 ? 20.004 2.972 -23.047 1.00 89.62 293 THR A O 1
ATOM 2387 N N . GLU A 1 294 ? 19.140 1.832 -24.778 1.00 89.75 294 GLU A N 1
ATOM 2388 C CA . GLU A 1 294 ? 17.820 2.474 -24.724 1.00 89.75 294 GLU A CA 1
ATOM 2389 C C . GLU A 1 294 ? 17.098 2.199 -23.395 1.00 89.75 294 GLU A C 1
ATOM 2391 O O . GLU A 1 294 ? 16.590 3.116 -22.749 1.00 89.75 294 GLU A O 1
ATOM 2396 N N . TYR A 1 295 ? 17.094 0.946 -22.924 1.00 89.12 295 TYR A N 1
ATOM 2397 C CA . TYR A 1 295 ? 16.430 0.571 -21.671 1.00 89.12 295 TYR A CA 1
ATOM 2398 C C . TYR A 1 295 ? 17.164 1.050 -20.417 1.00 89.12 295 TYR A C 1
ATOM 2400 O O . TYR A 1 295 ? 16.523 1.209 -19.380 1.00 89.12 295 TYR A O 1
ATOM 2408 N N . PHE A 1 296 ? 18.478 1.269 -20.468 1.00 88.56 296 PHE A N 1
ATOM 2409 C CA . PHE A 1 296 ? 19.220 1.807 -19.326 1.00 88.56 296 PHE A CA 1
ATOM 2410 C C . PHE A 1 296 ? 19.148 3.334 -19.294 1.00 88.56 296 PHE A C 1
ATOM 2412 O O . PHE A 1 296 ? 19.033 3.893 -18.209 1.00 88.56 296 PHE A O 1
ATOM 2419 N N . LEU A 1 297 ? 19.163 4.008 -20.447 1.00 87.69 297 LEU A N 1
ATOM 2420 C CA . LEU A 1 297 ? 19.041 5.469 -20.519 1.00 87.69 297 LEU A CA 1
ATOM 2421 C C . LEU A 1 297 ? 17.606 5.969 -20.394 1.00 87.69 297 LEU A C 1
ATOM 2423 O O . LEU A 1 297 ? 17.407 7.127 -20.053 1.00 87.69 297 LEU A O 1
ATOM 2427 N N . TRP A 1 298 ? 16.625 5.111 -20.688 1.00 84.75 298 TRP A N 1
ATOM 2428 C CA . TRP A 1 298 ? 15.216 5.490 -20.861 1.00 84.75 298 TRP A CA 1
ATOM 2429 C C . TRP A 1 298 ? 14.997 6.472 -22.020 1.00 84.75 298 TRP A C 1
ATOM 2431 O O . TRP A 1 298 ? 13.947 7.101 -22.132 1.00 84.75 298 TRP A O 1
ATOM 2441 N N . GLU A 1 299 ? 15.983 6.565 -22.907 1.00 82.50 299 GLU A N 1
ATOM 2442 C CA . GLU A 1 299 ? 16.021 7.449 -24.060 1.00 82.50 299 GLU A CA 1
ATOM 2443 C C . GLU A 1 299 ? 16.402 6.630 -25.291 1.00 82.50 299 GLU A C 1
ATOM 2445 O O . GLU A 1 299 ? 17.288 5.777 -25.235 1.00 82.50 299 GLU A O 1
ATOM 2450 N N . GLY A 1 300 ? 15.718 6.875 -26.403 1.00 81.88 300 GLY A N 1
ATOM 2451 C CA . GLY A 1 300 ? 15.876 6.102 -27.626 1.00 81.88 300 GLY A CA 1
ATOM 2452 C C . GLY A 1 300 ? 14.630 6.160 -28.492 1.00 81.88 300 GLY A C 1
ATOM 2453 O O . GLY A 1 300 ? 13.590 6.678 -28.076 1.00 81.88 300 GLY A O 1
ATOM 2454 N N . ASP A 1 301 ? 14.729 5.597 -29.690 1.00 79.06 301 ASP A N 1
ATOM 2455 C CA . ASP A 1 301 ? 13.601 5.552 -30.620 1.00 79.06 301 ASP A CA 1
ATOM 2456 C C . ASP A 1 301 ? 12.634 4.413 -30.266 1.00 79.06 301 ASP A C 1
ATOM 2458 O O . ASP A 1 301 ? 11.483 4.426 -30.705 1.00 79.06 301 ASP A O 1
ATOM 2462 N N . PHE A 1 302 ? 13.091 3.419 -29.486 1.00 85.00 302 PHE A N 1
ATOM 2463 C CA . PHE A 1 302 ? 12.325 2.226 -29.101 1.00 85.00 302 PHE A CA 1
ATOM 2464 C C . PHE A 1 302 ? 11.597 1.585 -30.297 1.00 85.00 302 PHE A C 1
ATOM 2466 O O . PHE A 1 302 ? 10.475 1.073 -30.194 1.00 85.00 302 PHE A O 1
ATOM 2473 N N . SER A 1 303 ? 12.245 1.625 -31.466 1.00 82.00 303 SER A N 1
ATOM 2474 C CA . SER A 1 303 ? 11.660 1.232 -32.753 1.00 82.00 303 SER A CA 1
ATOM 2475 C C . SER A 1 303 ? 11.225 -0.238 -32.784 1.00 82.00 303 SER A C 1
ATOM 2477 O O . SER A 1 303 ? 10.248 -0.578 -33.449 1.00 82.00 303 SER A O 1
ATOM 2479 N N . HIS A 1 304 ? 11.875 -1.095 -31.992 1.00 81.94 304 HIS A N 1
ATOM 2480 C CA . HIS A 1 304 ? 11.522 -2.503 -31.775 1.00 81.94 304 HIS A CA 1
ATOM 2481 C C . HIS A 1 304 ? 10.207 -2.705 -31.011 1.00 81.94 304 HIS A C 1
ATOM 2483 O O . HIS A 1 304 ? 9.607 -3.772 -31.113 1.00 81.94 304 HIS A O 1
ATOM 2489 N N . VAL A 1 305 ? 9.750 -1.711 -30.245 1.00 82.88 305 VAL A N 1
ATOM 2490 C CA . VAL A 1 305 ? 8.468 -1.751 -29.517 1.00 82.88 305 VAL A CA 1
ATOM 2491 C C . VAL A 1 305 ? 7.341 -1.137 -30.351 1.00 82.88 305 VAL A C 1
ATOM 2493 O O . VAL A 1 305 ? 6.176 -1.496 -30.178 1.00 82.88 305 VAL A O 1
ATOM 2496 N N . GLY A 1 306 ? 7.669 -0.203 -31.251 1.00 80.00 306 GLY A N 1
ATOM 2497 C CA . GLY A 1 306 ? 6.690 0.498 -32.089 1.00 80.00 306 GLY A CA 1
ATOM 2498 C C . GLY A 1 306 ? 5.743 1.416 -31.305 1.00 80.00 306 GLY A C 1
ATOM 2499 O O . GLY A 1 306 ? 4.703 1.820 -31.825 1.00 80.00 306 GLY A O 1
ATOM 2500 N N . LYS A 1 307 ? 6.076 1.732 -30.048 1.00 81.44 307 LYS A N 1
ATOM 2501 C CA . LYS A 1 307 ? 5.335 2.642 -29.167 1.00 81.44 307 LYS A CA 1
ATOM 2502 C C . LYS A 1 307 ? 6.320 3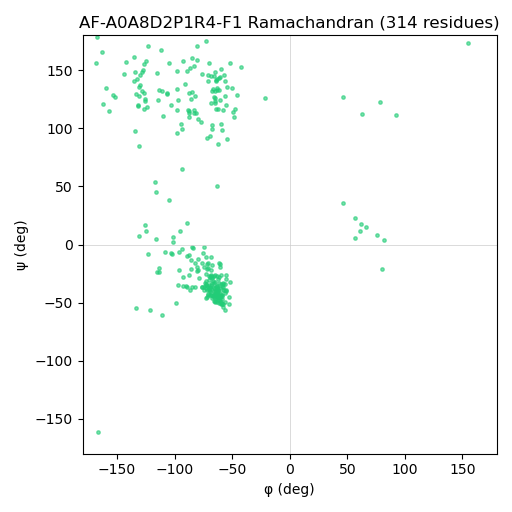.615 -28.513 1.00 81.44 307 LYS A C 1
ATOM 2504 O O . LYS A 1 307 ? 7.414 3.182 -28.154 1.00 81.44 307 LYS A O 1
ATOM 2509 N N . PRO A 1 308 ? 5.949 4.894 -28.329 1.00 80.56 308 PRO A N 1
ATOM 2510 C CA . PRO A 1 308 ? 6.813 5.848 -27.651 1.00 80.56 308 PRO A CA 1
ATOM 2511 C C . PRO A 1 308 ? 7.000 5.455 -26.184 1.00 80.56 308 PRO A C 1
ATOM 2513 O O . PRO A 1 308 ? 6.073 4.960 -25.532 1.00 80.56 308 PRO A O 1
ATOM 2516 N N . PHE A 1 309 ? 8.194 5.717 -25.661 1.00 83.56 309 PHE A N 1
ATOM 2517 C CA . PHE A 1 309 ? 8.456 5.601 -24.235 1.00 83.56 309 PHE A CA 1
ATOM 2518 C C . PHE A 1 309 ? 7.594 6.597 -23.445 1.00 83.56 309 PHE A C 1
ATOM 2520 O O . PHE A 1 309 ? 7.352 7.721 -23.882 1.00 83.56 309 PHE A O 1
ATOM 2527 N N . ASN A 1 310 ? 7.110 6.168 -22.280 1.00 82.38 310 ASN A N 1
ATOM 2528 C CA . ASN A 1 310 ? 6.247 6.977 -21.417 1.00 82.38 310 ASN A CA 1
ATOM 2529 C C . ASN A 1 310 ? 6.712 6.915 -19.958 1.00 82.38 310 ASN A C 1
ATOM 2531 O O . ASN A 1 310 ? 6.963 7.943 -19.335 1.00 82.38 310 ASN A O 1
ATOM 2535 N N . GLN A 1 311 ? 6.838 5.705 -19.405 1.00 77.94 311 GLN A N 1
ATOM 2536 C CA . GLN A 1 311 ? 7.258 5.471 -18.023 1.00 77.94 311 GLN A CA 1
ATOM 2537 C C . GLN A 1 311 ? 8.121 4.209 -17.931 1.00 77.94 311 GLN A C 1
ATOM 2539 O O . GLN A 1 311 ? 7.893 3.247 -18.663 1.00 77.94 311 GLN A O 1
ATOM 2544 N N . GLY A 1 312 ? 9.089 4.216 -17.012 1.00 80.88 312 GLY A N 1
ATOM 2545 C CA . GLY A 1 312 ? 9.997 3.101 -16.745 1.00 80.88 312 GLY A CA 1
ATOM 2546 C C . GLY A 1 312 ? 10.002 2.700 -15.270 1.00 80.88 312 GLY A C 1
ATOM 2547 O O . GLY A 1 312 ? 9.694 3.504 -14.386 1.00 80.88 312 GLY A O 1
ATOM 2548 N N . LYS A 1 313 ? 10.365 1.444 -15.002 1.00 79.94 313 LYS A N 1
ATOM 2549 C CA . LYS A 1 313 ? 10.583 0.897 -13.656 1.00 79.94 313 LYS A CA 1
ATOM 2550 C C . LYS A 1 313 ? 11.874 0.084 -13.667 1.00 79.94 313 LYS A C 1
ATOM 2552 O O . LYS A 1 313 ? 12.145 -0.629 -14.628 1.00 79.94 313 LYS A O 1
ATOM 2557 N N . ILE A 1 314 ? 12.653 0.194 -12.593 1.00 80.38 314 ILE A N 1
ATOM 2558 C CA . ILE A 1 314 ? 13.860 -0.609 -12.373 1.00 80.38 314 ILE A CA 1
ATOM 2559 C C . ILE A 1 314 ? 13.555 -1.638 -11.291 1.00 80.38 314 ILE A C 1
ATOM 2561 O O . ILE A 1 314 ? 13.075 -1.275 -10.215 1.00 80.38 314 ILE A O 1
ATOM 2565 N N . PHE A 1 315 ? 13.891 -2.893 -11.569 1.00 71.81 315 PHE A N 1
ATOM 2566 C CA . PHE A 1 315 ? 13.984 -3.941 -10.560 1.00 71.81 315 PHE A CA 1
ATOM 2567 C C . PHE A 1 315 ? 15.361 -3.836 -9.892 1.00 71.81 315 PHE A C 1
ATOM 2569 O O . PHE A 1 315 ? 16.386 -3.987 -10.561 1.00 71.81 315 PHE A O 1
ATOM 2576 N N . LYS A 1 316 ? 15.385 -3.481 -8.603 1.00 63.62 316 LYS A N 1
ATOM 2577 C CA . LYS A 1 316 ? 16.606 -3.364 -7.793 1.00 63.62 316 LYS A CA 1
ATOM 2578 C C . LYS A 1 316 ? 16.683 -4.501 -6.798 1.00 63.62 316 LYS A C 1
ATOM 2580 O O . LYS A 1 316 ? 15.622 -4.872 -6.264 1.00 63.62 316 LYS A O 1
#

InterPro domains:
  IPR001662 Elongation factor 1B gamma, C-terminal [PF00647] (194-263)
  IPR001662 Elongation factor 1B gamma, C-terminal [PS50040] (195-316)
  IPR001662 Elongation factor 1B gamma, C-terminal [SM01183] (194-302)
  IPR004045 Glutathione S-transferase, N-terminal [PF02798] (34-109)
  IPR004045 Glutathione S-transferase, N-terminal [PS50404] (31-116)
  IPR036249 Thioredoxin-like superfamily [SSF52833] (33-109)
  IPR036433 Elongation factor EF1B gamma, C-terminal domain superfamily [G3DSA:3.30.70.1010] (195-264)
  IPR036433 Elongation factor EF1B gamma, C-terminal domain superfamily [G3DSA:3.30.70.1010] (265-316)
  IPR036433 Elongation factor EF1B gamma, C-terminal domain superfamily [SSF89942] (196-316)
  IPR040079 Glutathione transferase family [SFLDS00019] (32-164)

Nearest PDB structures (foldseek):
  5jpo-assembly1_A  TM=9.778E-01  e=1.328E-15  Homo sapiens
  5dqs-assembly1_A  TM=9.636E-01  e=3.925E-14  Homo sapiens
  5jpo-assembly1_C-2  TM=9.776E-01  e=1.577E-13  Homo sapiens
  4zxg-assembly1_A-2  TM=7.778E-01  e=5.005E-02  Plasmodium falciparum
  3fr6-assembly1_A-2  TM=6.509E-01  e=8.118E-02  Plasmodium falciparum